Protein AF-A0A9P5VNZ8-F1 (afdb_monomer_lite)

Foldseek 3Di:
DAAEAALVRQLVQLDLQRFWEAAPQWIFGCNVVQPVPPVHNVVSSVQGSHYCNVVCVVPHDCVVCVVVVVRTRHGYDHDPDPWDFDDDPDPPDPDLQADDVPPVVPDDPSNVVDDDPPDDSLLSLLLVVLLVCCRTPNLVCVVVCVVVLHDDPVVLVLCLQQCVQQLLQAQFAGPVVQHPQCSHQQDNDAPPHSARNVRGGNSSNVSNLVSNCVSVDPSNSCVRHVCRNPVRNCCSVPNDPVSSNVD

pLDDT: mean 85.37, std 13.52, range [32.69, 96.62]

Radius of gyration: 23.95 Å; chains: 1; bounding box: 54×31×71 Å

Structure (mmCIF, N/CA/C/O backbone):
data_AF-A0A9P5VNZ8-F1
#
_entry.id   AF-A0A9P5VNZ8-F1
#
loop_
_atom_site.group_PDB
_atom_site.id
_atom_site.type_symbol
_atom_site.label_atom_id
_atom_site.label_alt_id
_atom_site.label_comp_id
_atom_site.label_asym_id
_atom_site.label_entity_id
_atom_site.label_seq_id
_atom_site.pdbx_PDB_ins_code
_atom_site.Cartn_x
_atom_site.Cartn_y
_atom_site.Cartn_z
_atom_site.occupancy
_atom_site.B_iso_or_equiv
_atom_site.auth_seq_id
_atom_site.auth_comp_id
_atom_site.auth_asym_id
_atom_site.auth_atom_id
_atom_site.pdbx_PDB_model_num
ATOM 1 N N . MET A 1 1 ? 0.093 -1.512 28.160 1.00 42.56 1 MET A N 1
ATOM 2 C CA . MET A 1 1 ? 0.248 -2.806 27.466 1.00 42.56 1 MET A CA 1
ATOM 3 C C . MET A 1 1 ? -1.071 -3.068 26.773 1.00 42.56 1 MET A C 1
ATOM 5 O O . MET A 1 1 ? -2.072 -3.068 27.465 1.00 42.56 1 MET A O 1
ATOM 9 N N . SER A 1 2 ? -1.098 -3.155 25.446 1.00 56.66 2 SER A N 1
ATOM 10 C CA . SER A 1 2 ? -2.326 -3.345 24.663 1.00 56.66 2 SER A CA 1
ATOM 11 C C . SER A 1 2 ? -2.449 -4.816 24.261 1.00 56.66 2 SER A C 1
ATOM 13 O O . SER A 1 2 ? -1.729 -5.260 23.366 1.00 56.66 2 SER A O 1
ATOM 15 N N . GLY A 1 3 ? -3.295 -5.569 24.970 1.00 82.38 3 GLY A N 1
ATOM 16 C CA . GLY A 1 3 ? -3.619 -6.968 24.668 1.00 82.38 3 GLY A CA 1
ATOM 17 C C . GLY A 1 3 ? -4.842 -7.114 23.756 1.00 82.38 3 GLY A C 1
ATOM 18 O O . GLY A 1 3 ? -5.539 -6.141 23.477 1.00 82.38 3 GLY A O 1
ATOM 19 N N . TYR A 1 4 ? -5.109 -8.336 23.303 1.00 84.19 4 TYR A N 1
ATOM 20 C CA . TYR A 1 4 ? -6.330 -8.699 22.582 1.00 84.19 4 TYR A CA 1
ATOM 21 C C . TYR A 1 4 ? -7.061 -9.779 23.374 1.00 84.19 4 TYR A C 1
ATOM 23 O O . TYR A 1 4 ? -6.414 -10.702 23.873 1.00 84.19 4 TYR A O 1
ATOM 31 N N . PHE A 1 5 ? -8.377 -9.645 23.511 1.00 88.31 5 PHE A N 1
ATOM 32 C CA . PHE A 1 5 ? -9.196 -10.508 24.360 1.00 88.31 5 PHE A CA 1
ATOM 33 C C . PHE A 1 5 ? -10.431 -11.000 23.610 1.00 88.31 5 PHE A C 1
ATOM 35 O O . PHE A 1 5 ? -11.099 -10.235 22.921 1.00 88.31 5 PHE A O 1
ATOM 42 N N . SER A 1 6 ? -10.808 -12.263 23.765 1.00 86.56 6 SER A N 1
ATOM 43 C CA . SER A 1 6 ? -12.104 -12.729 23.275 1.00 86.56 6 SER A CA 1
ATOM 44 C C . SER A 1 6 ? -13.240 -12.219 24.169 1.00 86.56 6 SER A C 1
ATOM 46 O O . SER A 1 6 ? -13.056 -11.964 25.359 1.00 86.56 6 SER A O 1
ATOM 48 N N . VAL A 1 7 ? -14.461 -12.140 23.629 1.00 85.06 7 VAL A N 1
ATOM 49 C CA . VAL A 1 7 ? -15.657 -11.824 24.436 1.00 85.06 7 VAL A CA 1
ATOM 50 C C . VAL A 1 7 ? -15.838 -12.834 25.576 1.00 85.06 7 VAL A C 1
ATOM 52 O O . VAL A 1 7 ? -16.273 -12.463 26.660 1.00 85.06 7 VAL A O 1
ATOM 55 N N . SER A 1 8 ? -15.462 -14.100 25.361 1.00 85.19 8 SER A N 1
ATOM 56 C CA . SER A 1 8 ? -15.523 -15.126 26.404 1.00 85.19 8 SER A CA 1
ATOM 57 C C . SER A 1 8 ? -14.527 -14.870 27.533 1.00 85.19 8 SER A C 1
ATOM 59 O O . SER A 1 8 ? -14.901 -15.034 28.684 1.00 85.19 8 SER A O 1
ATOM 61 N N . GLN A 1 9 ? -13.305 -14.422 27.219 1.00 87.38 9 GLN A N 1
ATOM 62 C CA . GLN A 1 9 ? -12.326 -14.023 28.233 1.00 87.38 9 GLN A CA 1
ATOM 63 C C . GLN A 1 9 ? -12.847 -12.836 29.032 1.00 87.38 9 GLN A C 1
ATOM 65 O O . GLN A 1 9 ? -12.831 -12.871 30.252 1.00 87.38 9 GLN A O 1
ATOM 70 N N . VAL A 1 10 ? -13.395 -11.817 28.362 1.00 90.00 10 VAL A N 1
ATOM 71 C CA . VAL A 1 10 ? -13.997 -10.678 29.067 1.00 90.00 10 VAL A CA 1
ATOM 72 C C . VAL A 1 10 ? -15.135 -11.132 29.992 1.00 90.00 10 VAL A C 1
ATOM 74 O O . VAL A 1 10 ? -15.223 -10.645 31.114 1.00 90.00 10 VAL A O 1
ATOM 77 N N . ALA A 1 11 ? -15.964 -12.094 29.577 1.00 89.31 11 ALA A N 1
ATOM 78 C CA . ALA A 1 11 ? -17.071 -12.613 30.386 1.00 89.31 11 ALA A CA 1
ATOM 79 C C . ALA A 1 11 ? -16.637 -13.300 31.696 1.00 89.31 11 ALA A C 1
ATOM 81 O O . ALA A 1 11 ? -17.425 -13.354 32.646 1.00 89.31 11 ALA A O 1
ATOM 82 N N . GLU A 1 12 ? -15.394 -13.785 31.778 1.00 92.69 12 GLU A N 1
ATOM 83 C CA . GLU A 1 12 ? -14.820 -14.338 33.013 1.00 92.69 12 GLU A CA 1
ATOM 84 C C . GLU A 1 12 ? -14.619 -13.248 34.086 1.00 92.69 12 GLU A C 1
ATOM 86 O O . GLU A 1 12 ? -14.729 -13.531 35.279 1.00 92.69 12 GLU A O 1
ATOM 91 N N . HIS A 1 13 ? -14.455 -11.988 33.673 1.00 94.81 13 HIS A N 1
ATOM 92 C CA . HIS A 1 13 ? -14.224 -10.821 34.530 1.00 94.81 13 HIS A CA 1
ATOM 93 C C . HIS A 1 13 ? -15.533 -10.061 34.822 1.00 94.81 13 HIS A C 1
ATOM 95 O O . HIS A 1 13 ? -15.732 -8.907 34.424 1.00 94.81 13 HIS A O 1
ATOM 101 N N . SER A 1 14 ? -16.469 -10.737 35.496 1.00 92.81 14 SER A N 1
ATOM 102 C CA . SER A 1 14 ? -17.840 -10.255 35.751 1.00 92.81 14 SER A CA 1
ATOM 103 C C . SER A 1 14 ? -18.169 -9.984 37.231 1.00 92.81 14 SER A C 1
ATOM 105 O O . SER A 1 14 ? -19.339 -9.932 37.618 1.00 92.81 14 SER A O 1
ATOM 107 N N . SER A 1 15 ? -17.158 -9.796 38.088 1.00 92.06 15 SER A N 1
ATOM 108 C CA . SER A 1 15 ? -17.328 -9.649 39.544 1.00 92.06 15 SER A CA 1
ATOM 109 C C . SER A 1 15 ? -16.893 -8.276 40.072 1.00 92.06 15 SER A C 1
ATOM 111 O O . SER A 1 15 ? -16.225 -7.516 39.390 1.00 92.06 15 SER A O 1
ATOM 113 N N . GLU A 1 16 ? -17.247 -7.929 41.314 1.00 89.69 16 GLU A N 1
ATOM 114 C CA . GLU A 1 16 ? -16.924 -6.607 41.884 1.00 89.69 16 GLU A CA 1
ATOM 115 C C . GLU A 1 16 ? -15.422 -6.332 42.037 1.00 89.69 16 GLU A C 1
ATOM 117 O O . GLU A 1 16 ? -15.000 -5.187 41.925 1.00 89.69 16 GLU A O 1
ATOM 122 N N . ASN A 1 17 ? -14.616 -7.366 42.261 1.00 90.38 17 ASN A N 1
ATOM 123 C CA . ASN A 1 17 ? -13.167 -7.216 42.412 1.00 90.38 17 ASN A CA 1
ATOM 124 C C . ASN A 1 17 ? -12.405 -7.518 41.114 1.00 90.38 17 ASN A C 1
ATOM 126 O O . ASN A 1 17 ? -11.179 -7.462 41.113 1.00 90.38 17 ASN A O 1
ATOM 130 N N . ASP A 1 18 ? -13.130 -7.877 40.055 1.00 93.69 18 ASP A N 1
ATOM 131 C CA . ASP A 1 18 ? -12.592 -8.284 38.765 1.00 93.69 18 ASP A CA 1
ATOM 132 C C . ASP A 1 18 ? -13.660 -8.030 37.692 1.00 93.69 18 ASP A C 1
ATOM 134 O O . ASP A 1 18 ? -14.479 -8.901 37.384 1.00 93.69 18 ASP A O 1
ATOM 138 N N . CYS A 1 19 ? -13.732 -6.772 37.252 1.00 94.75 19 CYS A N 1
ATOM 139 C CA . CYS A 1 19 ? -14.819 -6.224 36.448 1.00 94.75 19 CYS A CA 1
ATOM 140 C C . CYS A 1 19 ? -14.275 -5.606 35.168 1.00 94.75 19 CYS A C 1
ATOM 142 O O . CYS A 1 19 ? -13.705 -4.508 35.188 1.00 94.75 19 CYS A O 1
ATOM 144 N N . TRP A 1 20 ? -14.484 -6.289 34.048 1.00 96.62 20 TRP A N 1
ATOM 145 C CA . TRP A 1 20 ? -14.138 -5.767 32.733 1.00 96.62 20 TRP A CA 1
ATOM 146 C C . TRP A 1 20 ? -15.387 -5.420 31.939 1.00 96.62 20 TRP A C 1
ATOM 148 O O . TRP A 1 20 ? -16.445 -6.030 32.098 1.00 96.62 20 TRP A O 1
ATOM 158 N N . VAL A 1 21 ? -15.262 -4.432 31.059 1.00 95.12 21 VAL A N 1
ATOM 159 C CA . VAL A 1 21 ? -16.328 -4.029 30.138 1.00 95.12 21 VAL A CA 1
ATOM 160 C C . VAL A 1 21 ? -15.761 -3.756 28.754 1.00 95.12 21 VAL A C 1
ATOM 162 O O . VAL A 1 21 ? -14.615 -3.318 28.614 1.00 95.12 21 VAL A O 1
ATOM 165 N N . ILE A 1 22 ? -16.580 -3.992 27.731 1.00 94.50 22 ILE A N 1
ATOM 166 C CA . ILE A 1 22 ? -16.253 -3.633 26.349 1.00 94.50 22 ILE A CA 1
ATOM 167 C C . ILE A 1 22 ? -16.977 -2.336 26.001 1.00 94.50 22 ILE A C 1
ATOM 169 O O . ILE A 1 22 ? -18.184 -2.221 26.216 1.00 94.50 22 ILE A O 1
ATOM 173 N N . ILE A 1 23 ? -16.233 -1.365 25.470 1.00 90.06 23 ILE A N 1
ATOM 174 C CA . ILE A 1 23 ? -16.763 -0.097 24.960 1.00 90.06 23 ILE A CA 1
ATOM 175 C C . ILE A 1 23 ? -16.095 0.177 23.610 1.00 90.06 23 ILE A C 1
ATOM 177 O O . ILE A 1 23 ? -14.871 0.279 23.535 1.00 90.06 23 ILE A O 1
ATOM 181 N N . HIS A 1 24 ? -16.885 0.253 22.537 1.00 85.44 24 HIS A N 1
ATOM 182 C CA . HIS A 1 24 ? -16.415 0.422 21.152 1.00 85.44 24 HIS A CA 1
ATOM 183 C C . HIS A 1 24 ? -15.311 -0.573 20.753 1.00 85.44 24 HIS A C 1
ATOM 185 O O . HIS A 1 24 ? -14.308 -0.205 20.145 1.00 85.44 24 HIS A O 1
ATOM 191 N N . GLY A 1 25 ? -15.455 -1.840 21.154 1.00 82.50 25 GLY A N 1
ATOM 192 C CA . GLY A 1 25 ? -14.472 -2.886 20.856 1.00 82.50 25 GLY A CA 1
ATOM 193 C C . GLY A 1 25 ? -13.166 -2.794 21.653 1.00 82.50 25 GLY A C 1
ATOM 194 O O . GLY A 1 25 ? -12.306 -3.653 21.483 1.00 82.50 25 GLY A O 1
ATOM 195 N N . LYS A 1 26 ? -13.010 -1.818 22.554 1.00 89.56 26 LYS A N 1
ATOM 196 C CA . LYS A 1 26 ? -11.901 -1.747 23.515 1.00 89.56 26 LYS A CA 1
ATOM 197 C C . LYS A 1 26 ? -12.306 -2.365 24.847 1.00 89.56 26 LYS A C 1
ATOM 199 O O . LYS A 1 26 ? -13.452 -2.235 25.272 1.00 89.56 26 LYS A O 1
ATOM 204 N N . VAL A 1 27 ? -11.364 -3.036 25.498 1.00 93.75 27 VAL A N 1
ATOM 205 C CA . VAL A 1 27 ? -11.544 -3.700 26.792 1.00 93.75 27 VAL A CA 1
ATOM 206 C C . VAL A 1 27 ? -10.956 -2.822 27.886 1.00 93.75 27 VAL A C 1
ATOM 208 O O . VAL A 1 27 ? -9.778 -2.451 27.838 1.00 93.75 27 VAL A O 1
ATOM 211 N N . TYR A 1 28 ? -11.782 -2.518 28.882 1.00 93.81 28 TYR A N 1
ATOM 212 C CA . TYR A 1 28 ? -11.419 -1.703 30.031 1.00 93.81 28 TYR A CA 1
ATOM 213 C C . TYR A 1 28 ? -11.517 -2.525 31.310 1.00 93.81 28 TYR A C 1
ATOM 215 O O . TYR A 1 28 ? -12.567 -3.107 31.584 1.00 93.81 28 TYR A O 1
ATOM 223 N N . ASP A 1 29 ? -10.450 -2.515 32.108 1.00 95.56 29 ASP A N 1
ATOM 224 C CA . ASP A 1 29 ? -10.503 -2.987 33.489 1.00 95.56 29 ASP A CA 1
ATOM 225 C C . ASP A 1 29 ? -10.987 -1.837 34.373 1.00 95.56 29 ASP A C 1
ATOM 227 O O . ASP A 1 29 ? -10.280 -0.853 34.602 1.00 95.56 29 ASP A O 1
ATOM 231 N N . VAL A 1 30 ? -12.228 -1.944 34.843 1.00 94.56 30 VAL A N 1
ATOM 232 C CA . VAL A 1 30 ? -12.882 -0.910 35.651 1.00 94.56 30 VAL A CA 1
ATOM 233 C C . VAL A 1 30 ? -12.959 -1.288 37.126 1.00 94.56 30 VAL A C 1
ATOM 235 O O . VAL A 1 30 ? -13.609 -0.578 37.894 1.00 94.56 30 VAL A O 1
ATOM 238 N N . SER A 1 31 ? -12.274 -2.352 37.556 1.00 93.81 31 SER A N 1
ATOM 239 C CA . SER A 1 31 ? -12.322 -2.872 38.932 1.00 93.81 31 SER A CA 1
ATOM 240 C C . SER A 1 31 ? -11.981 -1.798 39.970 1.00 93.81 31 SER A C 1
ATOM 242 O O . SER A 1 31 ? -12.689 -1.620 40.961 1.00 93.81 31 SER A O 1
ATOM 244 N N . SER A 1 32 ? -10.939 -1.007 39.703 1.00 91.81 32 SER A N 1
ATOM 245 C CA . SER A 1 32 ? -10.512 0.101 40.568 1.00 91.81 32 SER A CA 1
ATOM 246 C C . SER A 1 32 ? -11.416 1.336 40.477 1.00 91.81 32 SER A C 1
ATOM 248 O O . SER A 1 32 ? -11.428 2.150 41.395 1.00 91.81 32 SER A O 1
ATOM 250 N N . PHE A 1 33 ? -12.201 1.463 39.405 1.00 92.31 33 PHE A N 1
ATOM 251 C CA . PHE A 1 33 ? -13.038 2.628 39.122 1.00 92.31 33 PHE A CA 1
ATOM 252 C C . PHE A 1 33 ? -14.485 2.482 39.615 1.00 92.31 33 PHE A C 1
ATOM 254 O O . PHE A 1 33 ? -15.208 3.472 39.716 1.00 92.31 33 PHE A O 1
ATOM 261 N N . LEU A 1 34 ? -14.934 1.273 39.964 1.00 90.44 34 LEU A N 1
ATOM 262 C CA . LEU A 1 34 ? -16.328 1.013 40.347 1.00 90.44 34 LEU A CA 1
ATOM 263 C C . LEU A 1 34 ? -16.857 1.959 41.436 1.00 90.44 34 LEU A C 1
ATOM 265 O O . LEU A 1 34 ? -17.983 2.449 41.325 1.00 90.44 34 LEU A O 1
ATOM 269 N N . ASN A 1 35 ? -16.058 2.232 42.471 1.00 90.81 35 ASN A N 1
ATOM 270 C CA . ASN A 1 35 ? -16.456 3.108 43.579 1.00 90.81 35 ASN A CA 1
ATOM 271 C C . ASN A 1 35 ? -16.439 4.600 43.210 1.00 90.81 35 ASN A C 1
ATOM 273 O O . ASN A 1 35 ? -17.145 5.382 43.844 1.00 90.81 35 ASN A O 1
ATOM 277 N N . ASP A 1 36 ? -15.700 4.966 42.164 1.00 89.44 36 ASP A N 1
ATOM 278 C CA . ASP A 1 36 ? -15.548 6.341 41.689 1.00 89.44 36 ASP A CA 1
ATOM 279 C C . ASP A 1 36 ? -16.525 6.680 40.553 1.00 89.44 36 ASP A C 1
ATOM 281 O O . ASP A 1 36 ? -16.643 7.841 40.154 1.00 89.44 36 ASP A O 1
ATOM 285 N N . HIS A 1 37 ? -17.256 5.686 40.033 1.00 91.62 37 HIS A N 1
ATOM 286 C CA . HIS A 1 37 ? -18.236 5.894 38.977 1.00 91.62 37 HIS A CA 1
ATOM 287 C C . HIS A 1 37 ? -19.405 6.775 39.471 1.00 91.62 37 HIS A C 1
ATOM 289 O O . HIS A 1 37 ? -20.158 6.342 40.351 1.00 91.62 37 HIS A O 1
ATOM 295 N N . PRO A 1 38 ? -19.647 7.966 38.879 1.00 89.56 38 PRO A N 1
ATOM 296 C CA . PRO A 1 38 ? -20.670 8.906 39.360 1.00 89.56 38 PRO A CA 1
ATOM 297 C C . PRO A 1 38 ? -22.105 8.361 39.334 1.00 89.56 38 PRO A C 1
ATOM 299 O O . PRO A 1 38 ? -22.927 8.743 40.162 1.00 89.56 38 PRO A O 1
ATOM 302 N N . GLY A 1 39 ? -22.411 7.440 38.412 1.00 85.38 39 GLY A N 1
ATOM 303 C CA . GLY A 1 39 ? -23.701 6.737 38.359 1.00 85.38 39 GLY A CA 1
ATOM 304 C C . GLY A 1 39 ? -23.833 5.594 39.379 1.00 85.38 39 GLY A C 1
ATOM 305 O O . GLY A 1 39 ? -24.872 4.940 39.453 1.00 85.38 39 GLY A O 1
ATOM 306 N N . GLY A 1 40 ? -22.784 5.331 40.160 1.00 88.94 40 GLY A N 1
ATOM 307 C CA . GLY A 1 40 ? -22.695 4.258 41.142 1.00 88.94 40 GLY A CA 1
ATOM 308 C C . GLY A 1 40 ? -22.268 2.912 40.549 1.00 88.94 40 GLY A C 1
ATOM 309 O O . GLY A 1 40 ? -22.590 2.566 39.407 1.00 88.94 40 GLY A O 1
ATOM 310 N N . LYS A 1 41 ? -21.579 2.104 41.369 1.00 90.94 41 LYS A N 1
ATOM 311 C CA . LYS A 1 41 ? -21.022 0.798 40.967 1.00 90.94 41 LYS A CA 1
ATOM 312 C C . LYS A 1 41 ? -22.051 -0.203 40.446 1.00 90.94 41 LYS A C 1
ATOM 314 O O . LYS A 1 41 ? -21.767 -0.970 39.535 1.00 90.94 41 LYS A O 1
ATOM 319 N N . LYS A 1 42 ? -23.276 -0.184 40.988 1.00 89.00 42 LYS A N 1
ATOM 320 C CA . LYS A 1 42 ? -24.335 -1.144 40.623 1.00 89.00 42 LYS A CA 1
ATOM 321 C C . LYS A 1 42 ? -24.752 -1.049 39.154 1.00 89.00 42 LYS A C 1
ATOM 323 O O . LYS A 1 42 ? -25.244 -2.034 38.618 1.00 89.00 42 LYS A O 1
ATOM 328 N N . ILE A 1 43 ? -24.607 0.118 38.522 1.00 88.81 43 ILE A N 1
ATOM 329 C CA . ILE A 1 43 ? -24.949 0.293 37.103 1.00 88.81 43 ILE A CA 1
ATOM 330 C C . ILE A 1 43 ? -23.881 -0.350 36.218 1.00 88.81 43 ILE A C 1
ATOM 332 O O . ILE A 1 43 ? -24.222 -1.028 35.252 1.00 88.81 43 ILE A O 1
ATOM 336 N N . VAL A 1 44 ? -22.610 -0.198 36.591 1.00 89.81 44 VAL A N 1
ATOM 337 C CA . VAL A 1 44 ? -21.482 -0.807 35.876 1.00 89.81 44 VAL A CA 1
ATOM 338 C C . VAL A 1 44 ? -21.524 -2.328 36.021 1.00 89.81 44 VAL A C 1
ATOM 340 O O . VAL A 1 44 ? -21.490 -3.035 35.022 1.00 89.81 44 VAL A O 1
ATOM 343 N N . LEU A 1 45 ? -21.740 -2.831 37.243 1.00 91.75 45 LEU A N 1
ATOM 344 C CA . LEU A 1 45 ? -21.794 -4.270 37.532 1.00 91.75 45 LEU A CA 1
ATOM 345 C C . LEU A 1 45 ? -22.878 -5.031 36.757 1.00 91.75 45 LEU A C 1
ATOM 347 O O . LEU A 1 45 ? -22.730 -6.223 36.521 1.00 91.75 45 LEU A O 1
ATOM 351 N N . LYS A 1 46 ? -23.957 -4.366 36.321 1.00 92.31 46 LYS A N 1
ATOM 352 C CA 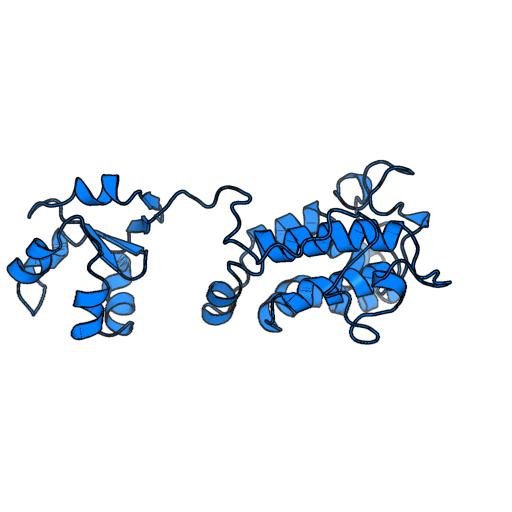. LYS A 1 46 ? -24.985 -4.997 35.471 1.00 92.31 46 LYS A CA 1
ATOM 353 C C . LYS A 1 46 ? -24.476 -5.398 34.088 1.00 92.31 46 LYS A C 1
ATOM 355 O O . LYS A 1 46 ? -25.105 -6.234 33.454 1.00 92.31 46 LYS A O 1
ATOM 360 N N . ASN A 1 47 ? -23.397 -4.772 33.628 1.00 91.25 47 ASN A N 1
ATOM 361 C CA . ASN A 1 47 ? -22.785 -5.034 32.331 1.00 91.25 47 ASN A CA 1
ATOM 362 C C . ASN A 1 47 ? -21.355 -5.584 32.492 1.00 91.25 47 ASN A C 1
ATOM 364 O O . ASN A 1 47 ? -20.597 -5.593 31.523 1.00 91.25 47 ASN A O 1
ATOM 368 N N . ALA A 1 48 ? -20.978 -6.028 33.697 1.00 93.62 48 ALA A N 1
ATOM 369 C CA . ALA A 1 48 ? -19.675 -6.633 33.943 1.00 93.62 48 ALA A CA 1
ATOM 370 C C . ALA A 1 48 ? -19.507 -7.898 33.092 1.00 93.62 48 ALA A C 1
ATOM 372 O O . ALA A 1 48 ? -20.422 -8.717 32.993 1.00 93.62 48 ALA A O 1
ATOM 373 N N . GLY A 1 49 ? -18.348 -8.035 32.458 1.00 91.38 49 GLY A N 1
ATOM 374 C CA . GLY A 1 49 ? -18.039 -9.116 31.532 1.00 91.38 49 GLY A CA 1
ATOM 375 C C . GLY A 1 49 ? -18.773 -9.041 30.188 1.00 91.38 49 GLY A C 1
ATOM 376 O O . GLY A 1 49 ? -18.838 -10.035 29.468 1.00 91.38 49 GLY A O 1
ATOM 377 N N . THR A 1 50 ? -19.365 -7.895 29.832 1.00 91.94 50 THR A N 1
ATOM 378 C CA . THR A 1 50 ? -20.162 -7.752 28.601 1.00 91.94 50 THR A CA 1
ATOM 379 C C . THR A 1 50 ? -19.829 -6.484 27.814 1.00 91.94 50 THR A C 1
ATOM 381 O O . THR A 1 50 ? -19.064 -5.626 28.262 1.00 91.94 50 THR A O 1
ATOM 384 N N . ASP A 1 51 ? -20.415 -6.369 26.619 1.00 90.81 51 ASP A N 1
ATOM 385 C CA . ASP A 1 51 ? -20.390 -5.143 25.825 1.00 90.81 51 ASP A CA 1
ATOM 386 C C . ASP A 1 51 ? -21.408 -4.126 26.343 1.00 90.81 51 ASP A C 1
ATOM 388 O O . ASP A 1 51 ? -22.624 -4.324 26.271 1.00 90.81 51 ASP A O 1
ATOM 392 N N . ALA A 1 52 ? -20.868 -3.032 26.875 1.00 93.06 52 ALA A N 1
ATOM 393 C CA . ALA A 1 52 ? -21.598 -1.934 27.478 1.00 93.06 52 ALA A CA 1
ATOM 394 C C . ALA A 1 52 ? -21.646 -0.694 26.570 1.00 93.06 52 ALA A C 1
ATOM 396 O O . ALA A 1 52 ? -22.057 0.368 27.034 1.00 93.06 52 ALA A O 1
ATOM 397 N N . THR A 1 53 ? -21.246 -0.798 25.295 1.00 88.94 53 THR A N 1
ATOM 398 C CA . THR A 1 53 ? -21.147 0.340 24.362 1.00 88.94 53 THR A CA 1
ATOM 399 C C . THR A 1 53 ? -22.454 1.126 24.282 1.00 88.94 53 THR A C 1
ATOM 401 O O . THR A 1 53 ? -22.469 2.337 24.473 1.00 88.94 53 THR A O 1
ATOM 404 N N . LYS A 1 54 ? -23.592 0.441 24.108 1.00 86.75 54 LYS A N 1
ATOM 405 C CA . LYS A 1 54 ? -24.906 1.103 24.007 1.00 86.75 54 LYS A CA 1
ATOM 406 C C . LYS A 1 54 ? -25.275 1.867 25.281 1.00 86.75 54 LYS A C 1
ATOM 408 O O . LYS A 1 54 ? -25.870 2.938 25.222 1.00 86.75 54 LYS A O 1
ATOM 413 N N . GLN A 1 55 ? -24.963 1.292 26.437 1.00 90.50 55 GLN A N 1
ATOM 414 C CA . GLN A 1 55 ? -25.223 1.867 27.751 1.00 90.50 55 GLN A CA 1
ATOM 415 C C . GLN A 1 55 ? -24.276 3.038 28.020 1.00 90.50 55 GLN A C 1
ATOM 417 O O . GLN A 1 55 ? -24.679 4.011 28.649 1.00 90.50 55 GLN A O 1
ATOM 422 N N . PHE A 1 56 ? -23.036 2.954 27.538 1.00 89.88 56 PHE A N 1
ATOM 423 C CA . PHE A 1 56 ? -22.066 4.032 27.610 1.00 89.88 56 PHE A CA 1
ATOM 424 C C . PHE A 1 56 ? -22.527 5.229 26.770 1.00 89.88 56 PHE A C 1
ATOM 426 O O . PHE A 1 56 ? -22.712 6.305 27.336 1.00 89.88 56 PHE A O 1
ATOM 433 N N . ASP A 1 57 ? -22.830 5.018 25.487 1.00 83.81 57 ASP A N 1
ATOM 434 C CA . ASP A 1 57 ? -23.226 6.061 24.525 1.00 83.81 57 ASP A CA 1
ATOM 435 C C . ASP A 1 57 ? -24.514 6.792 24.908 1.00 83.81 57 ASP A C 1
ATOM 437 O O . ASP A 1 57 ? -24.701 7.966 24.591 1.00 83.81 57 ASP A O 1
ATOM 441 N N . ALA A 1 58 ? -25.415 6.115 25.621 1.00 88.75 58 ALA A N 1
ATOM 442 C CA . ALA A 1 58 ? -26.653 6.721 26.094 1.00 88.75 58 ALA A CA 1
ATOM 443 C C . ALA A 1 58 ? -26.429 7.828 27.145 1.00 88.75 58 ALA A C 1
ATOM 445 O O . ALA A 1 58 ? -27.305 8.673 27.329 1.00 88.75 58 ALA A O 1
ATOM 446 N N . PHE A 1 59 ? -25.291 7.823 27.850 1.00 89.19 59 PHE A N 1
ATOM 447 C CA . PHE A 1 59 ? -25.042 8.713 28.994 1.00 89.19 59 PHE A CA 1
ATOM 448 C C . PHE A 1 59 ? -23.668 9.399 28.981 1.00 89.19 59 PHE A C 1
ATOM 450 O O . PHE A 1 59 ? -23.427 10.289 29.799 1.00 89.19 59 PHE A O 1
ATOM 457 N N . HIS A 1 60 ? -22.774 9.020 28.067 1.00 89.38 60 HIS A N 1
ATOM 458 C CA . HIS A 1 60 ? -21.393 9.490 28.002 1.00 89.38 60 HIS A CA 1
ATOM 459 C C . HIS A 1 60 ? -20.989 9.807 26.559 1.00 89.38 60 HIS A C 1
ATOM 461 O O . HIS A 1 60 ? -21.640 9.404 25.602 1.00 89.38 60 HIS A O 1
ATOM 467 N N . ASN A 1 61 ? -19.894 10.550 26.410 1.00 84.25 61 ASN A N 1
ATOM 468 C CA . ASN A 1 61 ? -19.269 10.838 25.123 1.00 84.25 61 ASN A CA 1
ATOM 469 C C . ASN A 1 61 ? -17.831 10.296 25.097 1.00 84.25 61 ASN A C 1
ATOM 471 O O . ASN A 1 61 ? -17.266 9.953 26.139 1.00 84.25 61 ASN A O 1
ATOM 475 N N . ALA A 1 62 ? -17.221 10.280 23.912 1.00 76.94 62 ALA A N 1
ATOM 476 C CA . ALA A 1 62 ? -15.862 9.777 23.710 1.00 76.94 62 ALA A CA 1
ATOM 477 C C . ALA A 1 62 ? -14.794 10.481 24.576 1.00 76.94 62 ALA A C 1
ATOM 479 O O . ALA A 1 62 ? -13.831 9.842 24.993 1.00 76.94 62 ALA A O 1
ATOM 480 N N . GLY A 1 63 ? -14.987 11.756 24.941 1.00 77.81 63 GLY A N 1
ATOM 481 C CA . GLY A 1 63 ? -14.050 12.502 25.793 1.00 77.81 63 GLY A CA 1
ATOM 482 C C . GLY A 1 63 ? -13.904 11.927 27.209 1.00 77.81 63 GLY A C 1
ATOM 483 O O . GLY A 1 63 ? -12.879 12.117 27.864 1.00 77.81 63 GLY A O 1
ATOM 484 N N . VAL A 1 64 ? -14.890 11.159 27.689 1.00 83.69 64 VAL A N 1
ATOM 485 C CA . VAL A 1 64 ? -14.760 10.410 28.950 1.00 83.69 64 VAL A CA 1
ATOM 486 C C . VAL A 1 64 ? -13.710 9.301 28.809 1.00 83.69 64 VAL A C 1
ATOM 488 O O . VAL A 1 64 ? -12.911 9.100 29.723 1.00 83.69 64 VAL A O 1
ATOM 491 N N . LEU A 1 65 ? -13.648 8.627 27.658 1.00 81.38 65 LEU A N 1
ATOM 492 C CA . LEU A 1 65 ? -12.664 7.571 27.400 1.00 81.38 65 LEU A CA 1
ATOM 493 C C . LEU A 1 65 ? -11.244 8.124 27.247 1.00 81.38 65 LEU A C 1
ATOM 495 O O . LEU A 1 65 ? -10.298 7.440 27.623 1.00 81.38 65 LEU A O 1
ATOM 499 N N . GLU A 1 66 ? -11.079 9.361 26.771 1.00 80.06 66 GLU A N 1
ATOM 500 C CA . GLU A 1 66 ? -9.772 10.036 26.755 1.00 80.06 66 GLU A CA 1
ATOM 501 C C . GLU A 1 66 ? -9.243 10.253 28.177 1.00 80.06 66 GLU A C 1
ATOM 503 O O . GLU A 1 66 ? -8.088 9.950 28.479 1.00 80.06 66 GLU A O 1
ATOM 508 N N . LYS A 1 67 ? -10.112 10.714 29.086 1.00 83.94 67 LYS A N 1
ATOM 509 C CA . LYS A 1 67 ? -9.754 10.962 30.488 1.00 83.94 67 LYS A CA 1
ATOM 5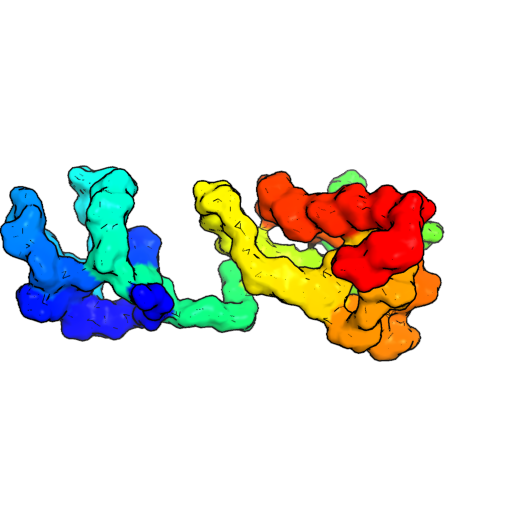10 C C . LYS A 1 67 ? -9.399 9.678 31.243 1.00 83.94 67 LYS A C 1
ATOM 512 O O . LYS A 1 67 ? -8.500 9.695 32.081 1.00 83.94 67 LYS A O 1
ATOM 517 N N . TYR A 1 68 ? -10.100 8.582 30.962 1.00 85.44 68 TYR A N 1
ATOM 518 C CA . TYR A 1 68 ? -9.913 7.290 31.632 1.00 85.44 68 TYR A CA 1
ATOM 519 C C . TYR A 1 68 ? -9.178 6.260 30.763 1.00 85.44 68 TYR A C 1
ATOM 521 O O . TYR A 1 68 ? -9.237 5.062 31.032 1.00 85.44 68 TYR A O 1
ATOM 529 N N . GLY A 1 69 ? -8.426 6.714 29.755 1.00 81.00 69 GLY A N 1
ATOM 530 C CA . GLY A 1 69 ? -7.713 5.840 28.820 1.00 81.00 69 GLY A CA 1
ATOM 531 C C . GLY A 1 69 ? -6.708 4.897 29.488 1.00 81.00 69 GLY A C 1
ATOM 532 O O . GLY A 1 69 ? -6.435 3.824 28.960 1.00 81.00 69 GLY A O 1
ATOM 533 N N . ALA A 1 70 ? -6.215 5.241 30.683 1.00 86.88 70 ALA A N 1
ATOM 534 C CA . ALA A 1 70 ? -5.337 4.383 31.481 1.00 86.88 70 ALA A CA 1
ATOM 535 C C . ALA A 1 70 ? -5.992 3.061 31.932 1.00 86.88 70 ALA A C 1
ATOM 537 O O . ALA A 1 70 ? -5.275 2.114 32.237 1.00 86.88 70 ALA A O 1
ATOM 538 N N . LEU A 1 71 ? -7.329 2.992 31.963 1.00 90.31 71 LEU A N 1
ATOM 539 C CA . LEU A 1 71 ? -8.083 1.772 32.280 1.00 90.31 71 LEU A CA 1
ATOM 540 C C . LEU A 1 71 ? -8.204 0.824 31.074 1.00 90.31 71 LEU A C 1
ATOM 542 O O . LEU A 1 71 ? -8.643 -0.314 31.225 1.00 90.31 71 LEU A O 1
ATOM 546 N N . CYS A 1 72 ? -7.840 1.280 29.870 1.00 90.94 72 CYS A N 1
ATOM 547 C CA . CYS A 1 72 ? -7.875 0.467 28.660 1.00 90.94 72 CYS A CA 1
ATOM 548 C C . CYS A 1 72 ? -6.732 -0.552 28.682 1.00 90.94 72 CYS A C 1
ATOM 550 O O . CYS A 1 72 ? -5.555 -0.187 28.616 1.00 90.94 72 CYS A O 1
ATOM 552 N N . ILE A 1 73 ? -7.080 -1.835 28.723 1.00 92.81 73 ILE A N 1
ATOM 553 C CA . ILE A 1 73 ? -6.114 -2.941 28.767 1.00 92.81 73 ILE A CA 1
ATOM 554 C C . ILE A 1 73 ? -5.924 -3.611 27.402 1.00 92.81 73 ILE A C 1
ATOM 556 O O . ILE A 1 73 ? -4.955 -4.346 27.193 1.00 92.81 73 ILE A O 1
ATOM 560 N N . GLY A 1 74 ? -6.809 -3.341 26.440 1.00 90.56 74 GLY A N 1
ATOM 561 C CA . GLY A 1 74 ? -6.713 -3.923 25.108 1.00 90.56 74 GLY A CA 1
ATOM 562 C C . GLY A 1 74 ? -7.959 -3.745 24.256 1.00 90.56 74 GLY A C 1
ATOM 563 O O . GLY A 1 74 ? -8.765 -2.855 24.515 1.00 90.56 74 GLY A O 1
ATOM 564 N N . SER A 1 75 ? -8.116 -4.619 23.266 1.00 88.69 75 SER A N 1
ATOM 565 C CA . SER A 1 75 ? -9.272 -4.656 22.364 1.00 88.69 75 SER A CA 1
ATOM 566 C C . SER A 1 75 ? -9.863 -6.057 22.264 1.00 88.69 75 SER A C 1
ATOM 568 O O . SER A 1 75 ? -9.184 -7.051 22.519 1.00 88.69 75 SER A O 1
ATOM 570 N N . VAL A 1 76 ? -11.140 -6.141 21.904 1.00 86.31 76 VAL A N 1
ATOM 571 C CA . VAL A 1 76 ? -11.805 -7.415 21.648 1.00 86.31 76 VAL A CA 1
ATOM 572 C C . VAL A 1 76 ? -11.344 -7.964 20.309 1.00 86.31 76 VAL A C 1
ATOM 574 O O . VAL A 1 76 ? -11.359 -7.256 19.306 1.00 86.31 76 VAL A O 1
ATOM 577 N N . GLY A 1 77 ? -10.971 -9.236 20.289 1.00 81.81 77 GLY A N 1
ATOM 578 C CA . GLY A 1 77 ? -10.546 -9.945 19.093 1.00 81.81 77 GLY A CA 1
ATOM 579 C C . GLY A 1 77 ? -9.280 -10.751 19.328 1.00 81.81 77 GLY A C 1
ATOM 580 O O . GLY A 1 77 ? -8.863 -10.995 20.458 1.00 81.81 77 GLY A O 1
ATOM 581 N N . GLU A 1 78 ? -8.676 -11.175 18.231 1.00 61.19 78 GLU A N 1
ATOM 582 C CA . GLU A 1 78 ? -7.320 -11.710 18.208 1.00 61.19 78 GLU A CA 1
ATOM 583 C C . GLU A 1 78 ? -6.354 -10.562 17.872 1.00 61.19 78 GLU A C 1
ATOM 585 O O . GLU A 1 78 ? -6.785 -9.596 17.229 1.00 61.19 78 GLU A O 1
ATOM 590 N N . PRO A 1 79 ? -5.058 -10.634 18.253 1.00 57.06 79 PRO A N 1
ATOM 591 C CA . PRO A 1 79 ? -4.069 -9.762 17.623 1.00 57.06 79 PRO A CA 1
ATOM 592 C C . PRO A 1 79 ? -4.235 -9.885 16.114 1.00 57.06 79 PRO A C 1
ATOM 594 O O . PRO A 1 79 ? -4.502 -11.006 15.674 1.00 57.06 79 PRO A O 1
ATOM 597 N N . PRO A 1 80 ? -4.134 -8.788 15.337 1.00 47.19 80 PRO A N 1
ATOM 598 C CA . PRO A 1 80 ? -4.394 -8.830 13.911 1.00 47.19 80 PRO A CA 1
ATOM 599 C C . PRO A 1 80 ? -3.539 -9.946 13.326 1.00 47.19 80 PRO A C 1
ATOM 601 O O . PRO A 1 80 ? -2.314 -9.838 13.244 1.00 47.19 80 PRO A O 1
ATOM 604 N N . LYS A 1 81 ? -4.196 -11.063 13.002 1.00 46.12 81 LYS A N 1
ATOM 605 C CA . LYS A 1 81 ? -3.612 -12.088 12.160 1.00 46.12 81 LYS A CA 1
ATOM 606 C C . LYS A 1 81 ? -3.401 -11.388 10.835 1.00 46.12 81 LYS A C 1
ATOM 608 O O . LYS A 1 81 ? -4.306 -10.701 10.356 1.00 46.12 81 LYS A O 1
ATOM 613 N N . GLU A 1 82 ? -2.203 -11.521 10.279 1.00 45.34 82 GLU A N 1
ATOM 614 C CA . GLU A 1 82 ? -1.988 -11.188 8.877 1.00 45.34 82 GLU A CA 1
ATOM 615 C C . GLU A 1 82 ? -3.154 -11.756 8.067 1.00 45.34 82 GLU A C 1
ATOM 617 O O . GLU A 1 82 ? -3.384 -12.964 8.078 1.00 45.34 82 GLU A O 1
ATOM 622 N N . GLY A 1 83 ? -3.923 -10.863 7.444 1.00 54.38 83 GLY A N 1
ATOM 623 C CA . GLY A 1 83 ? -5.075 -11.215 6.630 1.00 54.38 83 GLY A CA 1
ATOM 624 C C . GLY A 1 83 ? -6.185 -11.949 7.385 1.00 54.38 83 GLY A C 1
ATOM 625 O O . GLY A 1 83 ? -6.251 -13.176 7.421 1.00 54.38 83 GLY A O 1
ATOM 626 N N . THR A 1 84 ? -7.187 -11.219 7.862 1.00 34.72 84 THR A N 1
ATOM 627 C CA . THR A 1 84 ? -8.557 -11.741 7.780 1.00 34.72 84 THR A CA 1
ATOM 628 C C . THR A 1 84 ? -9.448 -10.632 7.229 1.00 34.72 84 THR A C 1
ATOM 630 O O . THR A 1 84 ? -9.601 -9.605 7.889 1.00 34.72 84 THR A O 1
ATOM 633 N N . PRO A 1 85 ? -9.985 -10.785 6.006 1.00 39.94 85 PRO A N 1
ATOM 634 C CA . PRO A 1 85 ? -10.760 -9.736 5.370 1.00 39.94 85 PRO A CA 1
ATOM 635 C C . PRO A 1 85 ? -12.114 -9.578 6.063 1.00 39.94 85 PRO A C 1
ATOM 637 O O . PRO A 1 85 ? -12.830 -10.556 6.292 1.00 39.94 85 PRO A O 1
ATOM 640 N N . VAL A 1 86 ? -12.507 -8.329 6.316 1.00 34.94 86 VAL A N 1
ATOM 641 C CA . VAL A 1 86 ? -13.930 -7.967 6.318 1.00 34.94 86 VAL A CA 1
ATOM 642 C C . VAL A 1 86 ? -14.429 -8.247 4.906 1.00 34.94 86 VAL A C 1
ATOM 644 O O . VAL A 1 86 ? -13.741 -7.899 3.951 1.00 34.94 86 VAL A O 1
ATOM 647 N N . ALA A 1 87 ? -15.574 -8.919 4.773 1.00 34.78 87 ALA A N 1
ATOM 648 C CA . ALA A 1 87 ? -16.140 -9.316 3.490 1.00 34.78 87 ALA A CA 1
ATOM 649 C C . ALA A 1 87 ? -16.275 -8.111 2.542 1.00 34.78 87 ALA A C 1
ATOM 651 O O . ALA A 1 87 ? -17.276 -7.396 2.555 1.00 34.78 87 ALA A O 1
ATOM 652 N N . ALA A 1 88 ? -15.254 -7.903 1.710 1.00 37.41 88 ALA A N 1
ATOM 653 C CA . ALA A 1 88 ? -15.373 -7.162 0.477 1.00 37.41 88 ALA A CA 1
ATOM 654 C C . ALA A 1 88 ? -16.391 -7.920 -0.372 1.00 37.41 88 ALA A C 1
ATOM 656 O O . ALA A 1 88 ? -16.327 -9.150 -0.476 1.00 37.41 88 ALA A O 1
ATOM 657 N N . ALA A 1 89 ? -17.362 -7.200 -0.930 1.00 32.69 89 ALA A N 1
ATOM 658 C CA . ALA A 1 89 ? -18.243 -7.753 -1.941 1.00 32.69 89 ALA A CA 1
ATOM 659 C C . ALA A 1 89 ? -17.358 -8.401 -3.014 1.00 32.69 89 ALA A C 1
ATOM 661 O O . ALA A 1 89 ? -16.601 -7.716 -3.697 1.00 32.69 89 ALA A O 1
ATOM 662 N N . ALA A 1 90 ? -17.384 -9.731 -3.079 1.00 32.72 90 ALA A N 1
ATOM 663 C CA . ALA A 1 90 ? -16.624 -10.477 -4.058 1.00 32.72 90 ALA A CA 1
ATOM 664 C C . ALA A 1 90 ? -17.113 -10.045 -5.444 1.00 32.72 90 ALA A C 1
ATOM 666 O O . ALA A 1 90 ? -18.239 -10.363 -5.828 1.00 32.72 90 ALA A O 1
ATOM 667 N N . SER A 1 91 ? -16.282 -9.311 -6.188 1.00 37.25 91 SER A N 1
ATOM 668 C CA . SER A 1 91 ? -16.486 -9.179 -7.625 1.00 37.25 91 SER A CA 1
ATOM 669 C C . SER A 1 91 ? -16.277 -10.570 -8.214 1.00 37.25 91 SER A C 1
ATOM 671 O O . SER A 1 91 ? -15.180 -11.128 -8.142 1.00 37.25 91 SER A O 1
ATOM 673 N N . ALA A 1 92 ? -17.353 -11.152 -8.730 1.00 34.09 92 ALA A N 1
ATOM 674 C CA . ALA A 1 92 ? -17.381 -12.469 -9.341 1.00 34.09 92 ALA A CA 1
ATOM 675 C C . ALA A 1 92 ? -16.644 -12.462 -10.690 1.00 34.09 92 ALA A C 1
ATOM 677 O O . ALA A 1 92 ? -17.273 -12.520 -11.737 1.00 34.09 92 ALA A O 1
ATOM 678 N N . HIS A 1 93 ? -15.316 -12.401 -10.670 1.00 41.09 93 HIS A N 1
ATOM 679 C CA . HIS A 1 93 ? -14.492 -12.695 -11.837 1.00 41.09 93 HIS A CA 1
ATOM 680 C C . HIS A 1 93 ? -13.322 -13.578 -11.408 1.00 41.09 93 HIS A C 1
ATOM 682 O O . HIS A 1 93 ? -12.295 -13.110 -10.932 1.00 41.09 93 HIS A O 1
ATOM 688 N N . ASP A 1 94 ? -13.521 -14.884 -11.577 1.00 46.66 94 ASP A N 1
ATOM 689 C CA . ASP A 1 94 ? -12.533 -15.959 -11.384 1.00 46.66 94 ASP A CA 1
ATOM 690 C C . ASP A 1 94 ? -11.556 -16.050 -12.583 1.00 46.66 94 ASP A C 1
ATOM 692 O O . ASP A 1 94 ? -10.943 -17.082 -12.841 1.00 46.66 94 ASP A O 1
ATOM 696 N N . ASP A 1 95 ? -11.462 -14.970 -13.368 1.00 60.75 95 ASP A N 1
ATOM 697 C CA . ASP A 1 95 ? -10.577 -14.829 -14.520 1.00 60.75 95 ASP A CA 1
ATOM 698 C C . ASP A 1 95 ? -9.465 -13.832 -14.184 1.00 60.75 95 ASP A C 1
ATOM 700 O O . ASP A 1 95 ? -9.714 -12.648 -13.955 1.00 60.75 95 ASP A O 1
ATOM 704 N N . ASP A 1 96 ? -8.224 -14.317 -14.219 1.00 66.75 96 ASP A N 1
ATOM 705 C CA . ASP A 1 96 ? -6.991 -13.561 -13.980 1.00 66.75 96 ASP A CA 1
ATOM 706 C C . ASP A 1 96 ? -6.784 -12.378 -14.940 1.00 66.75 96 ASP A C 1
ATOM 708 O O . ASP A 1 96 ? -5.874 -11.565 -14.734 1.00 66.75 96 ASP A O 1
ATOM 712 N N . ARG A 1 97 ? -7.601 -12.271 -15.993 1.00 76.31 97 ARG A N 1
ATOM 713 C CA . ARG A 1 97 ? -7.467 -11.248 -17.030 1.00 76.31 97 ARG A CA 1
ATOM 714 C C . ARG A 1 97 ? -8.406 -10.059 -16.876 1.00 76.31 97 ARG A C 1
ATOM 716 O O . ARG A 1 97 ? -8.064 -8.993 -17.403 1.00 76.31 97 ARG A O 1
ATOM 723 N N . THR A 1 98 ? -9.521 -10.195 -16.156 1.00 85.06 98 THR A N 1
ATOM 724 C CA . THR A 1 98 ? -10.560 -9.151 -16.091 1.00 85.06 98 THR A CA 1
ATOM 725 C C . THR A 1 98 ? -10.620 -8.407 -14.760 1.00 85.06 98 THR A C 1
ATOM 727 O O . THR A 1 98 ? -10.245 -8.928 -13.713 1.00 85.06 98 THR A O 1
ATOM 730 N N . PHE A 1 99 ? -11.061 -7.147 -14.799 1.00 85.00 99 PHE A N 1
ATOM 731 C CA . PHE A 1 99 ? -11.137 -6.270 -13.629 1.00 85.00 99 PHE A CA 1
ATOM 732 C C . PHE A 1 99 ? -12.357 -5.337 -13.713 1.00 85.00 99 PHE A C 1
ATOM 734 O O . PHE A 1 99 ? -12.797 -4.978 -14.798 1.00 85.00 99 PHE A O 1
ATOM 741 N N . GLY A 1 100 ? -12.844 -4.848 -12.570 1.00 83.69 100 GLY A N 1
ATOM 742 C CA . GLY A 1 100 ? -13.899 -3.822 -12.544 1.00 83.69 100 GLY A CA 1
ATOM 743 C C . GLY A 1 100 ? -15.305 -4.421 -12.550 1.00 83.69 100 GLY A C 1
ATOM 744 O O . GLY A 1 100 ? -15.471 -5.599 -12.243 1.00 83.69 100 GLY A O 1
ATOM 745 N N . GLU A 1 101 ? -16.304 -3.597 -12.864 1.00 85.06 101 GLU A N 1
ATOM 746 C CA . GLU A 1 101 ? -17.728 -3.984 -12.856 1.00 85.06 101 GLU A CA 1
ATOM 747 C C . GLU A 1 101 ? -18.195 -4.539 -14.211 1.00 85.06 101 GLU A C 1
ATOM 749 O O . GLU A 1 101 ? -19.341 -4.963 -14.365 1.00 85.06 101 GLU A O 1
ATOM 754 N N . MET A 1 102 ? -17.315 -4.516 -15.217 1.00 84.00 102 MET A N 1
ATOM 755 C CA . MET A 1 102 ? -17.571 -4.973 -16.584 1.00 84.00 102 MET A CA 1
ATOM 756 C C . MET A 1 102 ? -18.739 -4.237 -17.250 1.00 84.00 102 MET A C 1
ATOM 758 O O . MET A 1 102 ? -19.381 -4.737 -18.178 1.00 84.00 102 MET A O 1
ATOM 762 N N . ILE A 1 103 ? -18.997 -3.008 -16.801 1.00 83.19 103 ILE A N 1
ATOM 763 C CA . ILE A 1 103 ? -20.018 -2.149 -17.388 1.00 83.19 103 ILE A CA 1
ATOM 764 C C . ILE A 1 103 ? -19.481 -1.655 -18.739 1.00 83.19 103 ILE A C 1
ATOM 766 O O . ILE A 1 103 ? -18.360 -1.134 -18.798 1.00 83.19 103 ILE A O 1
ATOM 770 N N . PRO A 1 104 ? -20.241 -1.775 -19.846 1.00 80.12 104 PRO A N 1
ATOM 771 C CA . PRO A 1 104 ? -19.809 -1.261 -21.142 1.00 80.12 104 PRO A CA 1
ATOM 772 C C . PRO A 1 104 ? -19.417 0.218 -21.054 1.00 80.12 104 PRO A C 1
ATOM 774 O O . PRO A 1 104 ? -20.227 1.053 -20.656 1.00 80.12 104 PRO A O 1
ATOM 777 N N . PHE A 1 105 ? -18.168 0.529 -21.416 1.00 82.50 105 PHE A N 1
ATOM 778 C CA . PHE A 1 105 ? -17.556 1.867 -21.321 1.00 82.50 105 PHE A CA 1
ATOM 779 C C . PHE A 1 105 ? -17.452 2.460 -19.900 1.00 82.50 105 PHE A C 1
ATOM 781 O O . PHE A 1 105 ? -17.041 3.611 -19.762 1.00 82.50 105 PHE A O 1
ATOM 788 N N . GLY A 1 106 ? -17.807 1.700 -18.860 1.00 85.38 106 GLY A N 1
ATOM 789 C CA . GLY A 1 106 ? -17.664 2.095 -17.455 1.00 85.38 106 GLY A CA 1
ATOM 790 C C . GLY A 1 106 ? -16.279 1.797 -16.879 1.00 85.38 106 GLY A C 1
ATOM 791 O O . GLY A 1 106 ? -15.849 2.473 -15.950 1.00 85.38 106 GLY A O 1
ATOM 792 N N . ASP A 1 107 ? -15.563 0.841 -17.473 1.00 87.56 107 ASP A N 1
ATOM 793 C CA . ASP A 1 107 ? -14.209 0.449 -17.084 1.00 87.56 107 ASP A CA 1
ATOM 794 C C . ASP A 1 107 ? -13.206 0.696 -18.225 1.00 87.56 107 ASP A C 1
ATOM 796 O O . ASP A 1 107 ? -13.589 0.699 -19.403 1.00 87.56 107 ASP A O 1
ATOM 800 N N . PRO A 1 108 ? -11.903 0.865 -17.918 1.00 87.94 108 PRO A N 1
ATOM 801 C CA . PRO A 1 108 ? -10.858 0.876 -18.935 1.00 87.94 108 PRO A CA 1
ATOM 802 C C . PRO A 1 108 ? -10.949 -0.357 -19.840 1.00 87.94 108 PRO A C 1
ATOM 804 O O . PRO A 1 108 ? -11.047 -1.475 -19.351 1.00 87.94 108 PRO A O 1
ATOM 807 N N . SER A 1 109 ? -10.842 -0.194 -21.162 1.00 87.00 109 SER A N 1
ATOM 808 C CA . SER A 1 109 ? -11.039 -1.312 -22.105 1.00 87.00 109 SER A CA 1
ATOM 809 C C . SER A 1 109 ? -10.122 -2.510 -21.837 1.00 87.00 109 SER A C 1
ATOM 811 O O . SER A 1 109 ? -10.545 -3.656 -21.957 1.00 87.00 109 SER A O 1
ATOM 813 N N . TRP A 1 110 ? -8.886 -2.267 -21.393 1.00 88.12 110 TRP A N 1
ATOM 814 C CA . TRP A 1 110 ? -7.950 -3.341 -21.060 1.00 88.12 110 TRP A CA 1
ATOM 815 C C . TRP A 1 110 ? -8.382 -4.166 -19.840 1.00 88.12 110 TRP A C 1
ATOM 817 O O . TRP A 1 110 ? -7.911 -5.288 -19.690 1.00 88.12 110 TRP A O 1
ATOM 827 N N . TYR A 1 111 ? -9.282 -3.672 -18.984 1.00 88.75 111 TYR A N 1
ATOM 828 C CA . TYR A 1 111 ? -9.883 -4.472 -17.914 1.00 88.75 111 TYR A CA 1
ATOM 829 C C . TYR A 1 111 ? -10.822 -5.549 -18.446 1.00 88.75 111 TYR A C 1
ATOM 831 O O . TYR A 1 111 ? -11.045 -6.536 -17.763 1.00 88.75 111 TYR A O 1
ATOM 839 N N . GLN A 1 112 ? -11.366 -5.374 -19.648 1.00 86.12 112 GLN A N 1
ATOM 840 C CA . GLN A 1 112 ? -12.350 -6.286 -20.228 1.00 86.12 112 GLN A CA 1
ATOM 841 C C . GLN A 1 112 ? -11.714 -7.269 -21.216 1.00 86.12 112 GLN A C 1
ATOM 843 O O . GLN A 1 112 ? -12.363 -7.734 -22.146 1.00 86.12 112 GLN A O 1
ATOM 848 N N . ASP A 1 113 ? -10.422 -7.533 -21.030 1.00 84.38 113 ASP A N 1
ATOM 849 C CA . ASP A 1 113 ? -9.581 -8.363 -21.892 1.00 84.38 113 ASP A CA 1
ATOM 850 C C . ASP A 1 113 ? -9.411 -7.867 -23.340 1.00 84.38 113 ASP A C 1
ATOM 852 O O . ASP A 1 113 ? -9.074 -8.627 -24.244 1.00 84.38 113 ASP A O 1
ATOM 856 N N . TRP A 1 114 ? -9.612 -6.567 -23.584 1.00 85.88 114 TRP A N 1
ATOM 857 C CA . TRP A 1 114 ? -9.309 -5.993 -24.895 1.00 85.88 114 TRP A CA 1
ATOM 858 C C . TRP A 1 114 ? -7.804 -5.772 -25.035 1.00 85.88 114 TRP A C 1
ATOM 860 O O . TRP A 1 114 ? -7.148 -5.284 -24.107 1.00 85.88 114 TRP A O 1
ATOM 870 N N . ASP A 1 115 ? -7.277 -6.081 -26.220 1.00 85.69 115 ASP A N 1
ATOM 871 C CA . ASP A 1 115 ? -5.870 -5.869 -26.543 1.00 85.69 115 ASP A CA 1
ATOM 872 C C . ASP A 1 115 ? -5.487 -4.395 -26.391 1.00 85.69 115 ASP A C 1
ATOM 874 O O . ASP A 1 115 ? -6.171 -3.479 -26.858 1.00 85.69 115 ASP A O 1
ATOM 878 N N . SER A 1 116 ? -4.347 -4.166 -25.743 1.00 88.81 116 SER A N 1
ATOM 879 C CA . SER A 1 116 ? -3.787 -2.838 -25.544 1.00 88.81 116 SER A CA 1
ATOM 880 C C . SER A 1 116 ? -2.320 -2.822 -25.959 1.00 88.81 116 SER A C 1
ATOM 882 O O . SER A 1 116 ? -1.561 -3.687 -25.530 1.00 88.81 116 SER A O 1
ATOM 884 N N . PRO A 1 117 ? -1.866 -1.806 -26.714 1.00 90.06 117 PRO A N 1
ATOM 885 C CA . PRO A 1 117 ? -0.440 -1.629 -26.975 1.00 90.06 117 PRO A CA 1
ATOM 886 C C . PRO A 1 117 ? 0.335 -1.135 -25.738 1.00 90.06 117 PRO A C 1
ATOM 888 O O . PRO A 1 117 ? 1.561 -1.079 -25.778 1.00 90.06 117 PRO A O 1
ATOM 891 N N . TYR A 1 118 ? -0.362 -0.757 -24.658 1.00 89.12 118 TYR A N 1
ATOM 892 C CA . TYR A 1 118 ? 0.231 -0.198 -23.440 1.00 89.12 118 TYR A CA 1
ATOM 893 C C . TYR A 1 118 ? 0.212 -1.188 -22.269 1.00 89.12 118 TYR A C 1
ATOM 895 O O . TYR A 1 118 ? 1.195 -1.294 -21.541 1.00 89.12 118 TYR A O 1
ATOM 903 N N . TYR A 1 119 ? -0.879 -1.944 -22.103 1.00 91.50 119 TYR A N 1
ATOM 904 C CA . TYR A 1 119 ? -1.049 -2.871 -20.982 1.00 91.50 119 TYR A CA 1
ATOM 905 C C . TYR A 1 119 ? -0.747 -4.321 -21.380 1.00 91.50 119 TYR A C 1
ATOM 907 O O . TYR A 1 119 ? -1.426 -4.916 -22.210 1.00 91.50 119 TYR A O 1
ATOM 915 N N . LYS A 1 120 ? 0.275 -4.874 -20.730 1.00 91.38 120 LYS A N 1
ATOM 916 C CA . LYS A 1 120 ? 0.785 -6.257 -20.825 1.00 91.38 120 LYS A CA 1
ATOM 917 C C . LYS A 1 120 ? 0.326 -7.127 -19.646 1.00 91.38 120 LYS A C 1
ATOM 919 O O . LYS A 1 120 ? -0.177 -6.608 -18.653 1.00 91.38 120 LYS A O 1
ATOM 924 N N . ASP A 1 121 ? 0.615 -8.424 -19.683 1.00 90.19 121 ASP A N 1
ATOM 925 C CA . ASP A 1 121 ? 0.266 -9.354 -18.597 1.00 90.19 121 ASP A CA 1
ATOM 926 C C . ASP A 1 121 ? 0.911 -9.008 -17.246 1.00 90.19 121 ASP A C 1
ATOM 928 O O . ASP A 1 121 ? 0.279 -9.184 -16.205 1.00 90.19 121 ASP A O 1
ATOM 932 N N . SER A 1 122 ? 2.123 -8.447 -17.230 1.00 92.56 122 SER A N 1
ATOM 933 C CA . SER A 1 122 ? 2.773 -7.958 -16.002 1.00 92.56 122 SER A CA 1
ATOM 934 C C . SER A 1 122 ? 1.956 -6.874 -15.289 1.00 92.56 122 SER A C 1
ATOM 936 O O . SER A 1 122 ? 1.833 -6.903 -14.062 1.00 92.56 122 SER A O 1
ATOM 938 N N . HIS A 1 123 ? 1.263 -6.015 -16.042 1.00 93.88 123 HIS A N 1
ATOM 939 C CA . HIS A 1 123 ? 0.318 -5.033 -15.504 1.00 93.88 123 HIS A CA 1
ATOM 940 C C . HIS A 1 123 ? -0.907 -5.683 -14.853 1.00 93.88 123 HIS A C 1
ATOM 942 O O . HIS A 1 123 ? -1.407 -5.197 -13.838 1.00 93.88 123 HIS A O 1
ATOM 948 N N . ARG A 1 124 ? -1.395 -6.795 -15.415 1.00 91.25 124 ARG A N 1
ATOM 949 C CA . ARG A 1 124 ? -2.520 -7.553 -14.846 1.00 91.25 124 ARG A CA 1
ATOM 950 C C . ARG A 1 124 ? -2.112 -8.224 -13.544 1.00 91.25 124 ARG A C 1
ATOM 952 O O . ARG A 1 124 ? -2.813 -8.093 -12.543 1.00 91.25 124 ARG A O 1
ATOM 959 N N . ARG A 1 125 ? -0.942 -8.870 -13.529 1.00 91.12 125 ARG A N 1
ATOM 960 C CA . ARG A 1 125 ? -0.408 -9.543 -12.337 1.00 91.12 125 ARG A CA 1
ATOM 961 C C . ARG A 1 125 ? -0.213 -8.569 -11.176 1.00 91.12 125 ARG A C 1
ATOM 963 O O . ARG A 1 125 ? -0.681 -8.850 -10.073 1.00 91.12 125 ARG A O 1
ATOM 970 N N . ILE A 1 126 ? 0.403 -7.406 -11.418 1.00 94.19 126 ILE A N 1
ATOM 971 C CA . ILE A 1 126 ? 0.552 -6.395 -10.362 1.00 94.19 126 ILE A CA 1
ATOM 972 C C . ILE A 1 126 ? -0.795 -5.811 -9.930 1.00 94.19 126 ILE A C 1
ATOM 974 O O . ILE A 1 126 ? -1.005 -5.639 -8.733 1.00 94.19 126 ILE A O 1
ATOM 978 N N . ARG A 1 127 ? -1.735 -5.561 -10.857 1.00 94.38 127 ARG A N 1
ATOM 979 C CA . ARG A 1 127 ? -3.076 -5.072 -10.502 1.00 94.38 127 ARG A CA 1
ATOM 980 C C . ARG A 1 127 ? -3.806 -6.060 -9.602 1.00 94.38 127 ARG A C 1
ATOM 982 O O . ARG A 1 127 ? -4.342 -5.648 -8.581 1.00 94.38 127 ARG A O 1
ATOM 989 N N . LYS A 1 128 ? -3.782 -7.355 -9.933 1.00 89.31 128 LYS A N 1
ATOM 990 C CA . LYS A 1 128 ? -4.387 -8.416 -9.115 1.00 89.31 128 LYS A CA 1
ATOM 991 C C . LYS A 1 128 ? -3.785 -8.452 -7.709 1.00 89.31 128 LYS A C 1
ATOM 993 O O . LYS A 1 128 ? -4.531 -8.494 -6.733 1.00 89.31 128 LYS A O 1
ATOM 998 N N . LEU A 1 129 ? -2.455 -8.382 -7.600 1.00 91.44 129 LEU A N 1
ATOM 999 C CA . LEU A 1 129 ? -1.767 -8.330 -6.307 1.00 91.44 129 LEU A CA 1
ATOM 1000 C C . LEU A 1 129 ? -2.171 -7.089 -5.500 1.00 91.44 129 LEU A C 1
ATOM 1002 O O . LEU A 1 129 ? -2.539 -7.208 -4.334 1.00 91.44 129 LEU A O 1
ATOM 1006 N N . MET A 1 130 ? -2.096 -5.908 -6.116 1.00 95.19 130 MET A N 1
ATOM 1007 C CA . MET A 1 130 ? -2.416 -4.640 -5.463 1.00 95.19 130 MET A CA 1
ATOM 1008 C C . MET A 1 130 ? -3.879 -4.581 -5.038 1.00 95.19 130 MET A C 1
ATOM 1010 O O . MET A 1 130 ? -4.159 -4.149 -3.928 1.00 95.19 130 MET A O 1
ATOM 1014 N N . ARG A 1 131 ? -4.797 -5.068 -5.875 1.00 93.06 131 ARG A N 1
ATOM 1015 C CA . ARG A 1 131 ? -6.222 -5.162 -5.560 1.00 93.06 131 ARG A CA 1
ATOM 1016 C C . ARG A 1 131 ? -6.461 -6.016 -4.330 1.00 93.06 131 ARG A C 1
ATOM 1018 O O . ARG A 1 131 ? -7.087 -5.544 -3.390 1.00 93.06 131 ARG A O 1
ATOM 1025 N N . HIS A 1 132 ? -5.901 -7.226 -4.319 1.00 86.31 132 HIS A N 1
ATOM 1026 C CA . HIS A 1 132 ? -5.993 -8.114 -3.167 1.00 86.31 132 HIS A CA 1
ATOM 1027 C C . HIS A 1 132 ? -5.464 -7.428 -1.905 1.00 86.31 132 HIS A C 1
ATOM 1029 O O . HIS A 1 132 ? -6.201 -7.315 -0.938 1.00 86.31 132 HIS A O 1
ATOM 1035 N N . PHE A 1 133 ? -4.243 -6.886 -1.953 1.00 91.31 133 PHE A N 1
ATOM 1036 C CA . PHE A 1 133 ? -3.633 -6.166 -0.8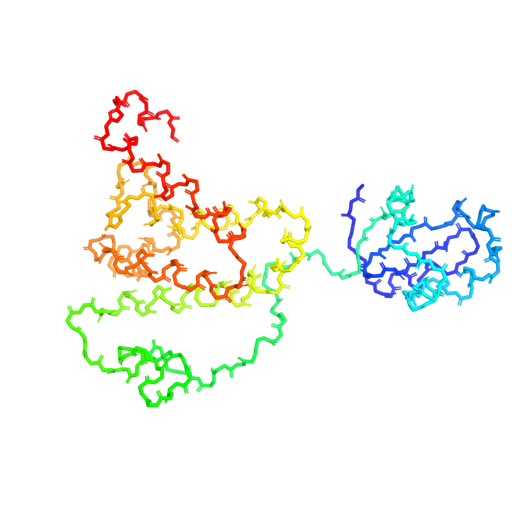33 1.00 91.31 133 PHE A CA 1
ATOM 1037 C C . PHE A 1 133 ? -4.489 -4.994 -0.337 1.00 91.31 133 PHE A C 1
ATOM 1039 O O . PHE A 1 133 ? -4.694 -4.840 0.862 1.00 91.31 133 PHE A O 1
ATOM 1046 N N . VAL A 1 134 ? -5.014 -4.162 -1.234 1.00 94.88 134 VAL A N 1
ATOM 1047 C CA . VAL A 1 134 ? -5.840 -3.013 -0.845 1.00 94.88 134 VAL A CA 1
ATOM 1048 C C . VAL A 1 134 ? -7.155 -3.475 -0.222 1.00 94.88 134 VAL A C 1
ATOM 1050 O O . VAL A 1 134 ? -7.549 -2.941 0.816 1.00 94.88 134 VAL A O 1
ATOM 1053 N N . ASP A 1 135 ? -7.801 -4.487 -0.800 1.00 87.69 135 ASP A N 1
ATOM 1054 C CA . ASP A 1 135 ? -9.070 -5.025 -0.311 1.00 87.69 135 ASP A CA 1
ATOM 1055 C C . ASP A 1 135 ? -8.915 -5.724 1.053 1.00 87.69 135 ASP A C 1
ATOM 1057 O O . ASP A 1 135 ? -9.815 -5.638 1.889 1.00 87.69 135 ASP A O 1
ATOM 1061 N N . THR A 1 136 ? -7.785 -6.396 1.309 1.00 83.94 136 THR A N 1
ATOM 1062 C CA . THR A 1 136 ? -7.576 -7.186 2.536 1.00 83.94 136 THR A CA 1
ATOM 1063 C C . THR A 1 136 ? -6.857 -6.444 3.648 1.00 83.94 136 THR A C 1
ATOM 1065 O O . THR A 1 136 ? -7.168 -6.654 4.818 1.00 83.94 136 THR A O 1
ATOM 1068 N N . ASP A 1 137 ? -5.883 -5.605 3.308 1.00 87.56 137 ASP A N 1
ATOM 1069 C CA . ASP A 1 137 ? -4.956 -5.017 4.273 1.00 87.56 137 ASP A CA 1
ATOM 1070 C C . ASP A 1 137 ? -5.130 -3.515 4.453 1.00 87.56 137 ASP A C 1
ATOM 1072 O O . ASP A 1 137 ? -4.586 -2.982 5.413 1.00 87.56 137 ASP A O 1
ATOM 1076 N N . VAL A 1 138 ? -5.850 -2.821 3.565 1.00 91.69 138 VAL A N 1
ATOM 1077 C CA . VAL A 1 138 ? -5.982 -1.355 3.625 1.00 91.69 138 VAL A CA 1
ATOM 1078 C C . VAL A 1 138 ? -7.424 -0.937 3.884 1.00 91.69 138 VAL A C 1
ATOM 1080 O O . VAL A 1 138 ? -7.706 -0.338 4.920 1.00 91.69 138 VAL A O 1
ATOM 1083 N N . ILE A 1 139 ? -8.347 -1.262 2.974 1.00 93.44 139 ILE A N 1
ATOM 1084 C CA . ILE A 1 139 ? -9.756 -0.844 3.035 1.00 93.44 139 ILE A CA 1
ATOM 1085 C C . ILE A 1 139 ? -10.417 -1.154 4.389 1.00 93.44 139 ILE A C 1
ATOM 1087 O O . ILE A 1 139 ? -11.085 -0.261 4.912 1.00 93.44 139 ILE A O 1
ATOM 1091 N N . PRO A 1 140 ? -10.224 -2.335 5.013 1.00 91.88 140 PRO A N 1
ATOM 1092 C CA . PRO A 1 140 ? -10.891 -2.645 6.278 1.00 91.88 140 PRO A CA 1
ATOM 1093 C C . PRO A 1 140 ? -10.496 -1.734 7.448 1.00 91.88 140 PRO A C 1
ATOM 1095 O O . PRO A 1 140 ? -11.250 -1.621 8.410 1.00 91.88 140 PRO A O 1
ATOM 1098 N N . PHE A 1 141 ? -9.331 -1.087 7.374 1.00 91.12 141 PHE A N 1
ATOM 1099 C CA . PHE A 1 141 ? -8.729 -0.343 8.485 1.00 91.12 141 PHE A CA 1
ATOM 1100 C C . PHE A 1 141 ? -8.546 1.152 8.186 1.00 91.12 141 PHE A C 1
ATOM 1102 O O . PHE A 1 141 ? -8.211 1.932 9.076 1.00 91.12 141 PHE A O 1
ATOM 1109 N N . VAL A 1 142 ? -8.780 1.566 6.936 1.00 93.50 142 VAL A N 1
ATOM 1110 C CA . VAL A 1 142 ? -8.475 2.913 6.437 1.00 93.50 142 VAL A CA 1
ATOM 1111 C C . VAL A 1 142 ? -9.143 4.019 7.256 1.00 93.50 142 VAL A C 1
ATOM 1113 O O . VAL A 1 142 ? -8.509 5.033 7.536 1.00 93.50 142 VAL A O 1
ATOM 1116 N N . HIS A 1 143 ? -10.388 3.807 7.692 1.00 90.81 143 HIS A N 1
ATOM 1117 C CA . HIS A 1 143 ? -11.135 4.784 8.483 1.00 90.81 143 HIS A CA 1
ATOM 1118 C C . HIS A 1 143 ? -10.465 5.049 9.835 1.00 90.81 143 HIS A C 1
ATOM 1120 O O . HIS A 1 143 ? -10.313 6.201 10.229 1.00 90.81 143 HIS A O 1
ATOM 1126 N N . GLU A 1 144 ? -10.037 3.994 10.537 1.00 91.25 144 GLU A N 1
ATOM 1127 C CA . GLU A 1 144 ? -9.375 4.123 11.839 1.00 91.25 144 GLU A CA 1
ATOM 1128 C C . GLU A 1 144 ? -8.063 4.902 11.710 1.00 91.25 144 GLU A C 1
ATOM 1130 O O . GLU A 1 144 ? -7.779 5.791 12.510 1.00 91.25 144 GLU A O 1
ATOM 1135 N N . TRP A 1 145 ? -7.270 4.601 10.681 1.00 93.56 145 TRP A N 1
ATOM 1136 C CA . TRP A 1 145 ? -5.985 5.264 10.461 1.00 93.56 145 TRP A CA 1
ATOM 1137 C C . TRP A 1 145 ? -6.137 6.730 10.076 1.00 93.56 145 TRP A C 1
ATOM 1139 O O . TRP A 1 145 ? -5.344 7.563 10.521 1.00 93.56 145 TRP A O 1
ATOM 1149 N N . ASP A 1 146 ? -7.144 7.050 9.263 1.00 90.81 146 ASP A N 1
ATOM 1150 C CA . ASP A 1 146 ? -7.416 8.422 8.841 1.00 90.81 146 ASP A CA 1
ATOM 1151 C C . ASP A 1 146 ? -7.956 9.262 10.011 1.00 90.81 146 ASP A C 1
ATOM 1153 O O . ASP A 1 146 ? -7.456 10.360 10.268 1.00 90.81 146 ASP A O 1
ATOM 1157 N N . GLU A 1 147 ? -8.874 8.713 10.817 1.00 91.38 147 GLU A N 1
ATOM 1158 C CA . GLU A 1 147 ? -9.373 9.357 12.041 1.00 91.38 147 GLU A CA 1
ATOM 1159 C C . GLU A 1 147 ? -8.248 9.578 13.067 1.00 91.38 147 GLU A C 1
ATOM 1161 O O . GLU A 1 147 ? -8.125 10.663 13.648 1.00 91.38 147 GLU A O 1
ATOM 1166 N N . ALA A 1 148 ? -7.359 8.592 13.224 1.00 91.50 148 ALA A N 1
ATOM 1167 C CA . ALA A 1 148 ? -6.165 8.694 14.061 1.00 91.50 148 ALA A CA 1
ATOM 1168 C C . ALA A 1 148 ? -5.068 9.599 13.469 1.00 91.50 148 ALA A C 1
ATOM 1170 O O . ALA A 1 148 ? -4.095 9.909 14.160 1.00 91.50 148 ALA A O 1
ATOM 1171 N N . LYS A 1 149 ? -5.200 10.030 12.204 1.00 94.06 149 LYS A N 1
ATOM 1172 C CA . LYS A 1 149 ? -4.194 10.799 11.444 1.00 94.06 149 LYS A CA 1
ATOM 1173 C C . LYS A 1 149 ? -2.827 10.117 11.417 1.00 94.06 149 LYS A C 1
ATOM 1175 O O . LYS A 1 149 ? -1.786 10.781 11.407 1.00 94.06 149 LYS A O 1
ATOM 1180 N N . GLN A 1 150 ? -2.821 8.789 11.434 1.00 92.00 150 GLN A N 1
ATOM 1181 C CA . GLN A 1 150 ? -1.606 8.004 11.554 1.00 92.00 150 GLN A CA 1
ATOM 1182 C C . GLN A 1 150 ? -1.710 6.717 10.743 1.00 92.00 150 GLN A C 1
ATOM 1184 O O . GLN A 1 150 ? -2.462 5.806 11.073 1.00 92.00 150 GLN A O 1
ATOM 1189 N N . VAL A 1 151 ? -0.860 6.611 9.721 1.00 91.00 151 VAL A N 1
ATOM 1190 C CA . VAL A 1 151 ? -0.640 5.351 9.008 1.00 91.00 151 VAL A CA 1
ATOM 1191 C C . VAL A 1 151 ? 0.257 4.452 9.866 1.00 91.00 151 VAL A C 1
ATOM 1193 O O . VAL A 1 151 ? 1.324 4.896 10.311 1.00 91.00 151 VAL A O 1
ATOM 1196 N N . PRO A 1 152 ? -0.125 3.191 10.119 1.00 87.88 152 PRO A N 1
ATOM 1197 C CA . PRO A 1 152 ? 0.651 2.321 10.984 1.00 87.88 152 PRO A CA 1
ATOM 1198 C C . PRO A 1 152 ? 1.964 1.876 10.326 1.00 87.88 152 PRO A C 1
ATOM 1200 O O . PRO A 1 152 ? 2.028 1.546 9.143 1.00 87.88 152 PRO A O 1
ATOM 1203 N N . MET A 1 153 ? 3.029 1.794 11.126 1.00 88.81 153 MET A N 1
ATOM 1204 C CA . MET A 1 153 ? 4.376 1.472 10.636 1.00 88.81 153 MET A CA 1
ATOM 1205 C C . MET A 1 153 ? 4.487 0.072 10.012 1.00 88.81 153 MET A C 1
ATOM 1207 O O . MET A 1 153 ? 5.308 -0.144 9.123 1.00 88.81 153 MET A O 1
ATOM 1211 N N . PHE A 1 154 ? 3.680 -0.896 10.458 1.00 86.69 154 PHE A N 1
ATOM 1212 C CA . PHE A 1 154 ? 3.707 -2.240 9.872 1.00 86.69 154 PHE A CA 1
ATOM 1213 C C . PHE A 1 154 ? 3.297 -2.216 8.392 1.00 86.69 154 PHE A C 1
ATOM 1215 O O . PHE A 1 154 ? 3.860 -2.961 7.597 1.00 86.69 154 PHE A O 1
ATOM 1222 N N . LEU A 1 155 ? 2.376 -1.324 8.009 1.00 88.62 155 LEU A N 1
ATOM 1223 C CA . LEU A 1 155 ? 1.904 -1.213 6.633 1.00 88.62 155 LEU A CA 1
ATOM 1224 C C . LEU A 1 155 ? 3.012 -0.695 5.713 1.00 88.62 155 LEU A C 1
ATOM 1226 O O . LEU A 1 155 ? 3.196 -1.217 4.619 1.00 88.62 155 LEU A O 1
ATOM 1230 N N . PHE A 1 156 ? 3.822 0.258 6.188 1.00 90.44 156 PHE A N 1
ATOM 1231 C CA . PHE A 1 156 ? 5.023 0.699 5.471 1.00 90.44 156 PHE A CA 1
ATOM 1232 C C . PHE A 1 156 ? 6.017 -0.440 5.247 1.00 90.44 156 PHE A C 1
ATOM 1234 O O . PHE A 1 156 ? 6.531 -0.587 4.139 1.00 90.44 156 PHE A O 1
ATOM 1241 N N . LYS A 1 157 ? 6.278 -1.258 6.277 1.00 89.44 157 LYS A N 1
ATOM 1242 C CA . LYS A 1 157 ? 7.174 -2.420 6.159 1.00 89.44 157 LYS A CA 1
ATOM 1243 C C . LYS A 1 157 ? 6.646 -3.428 5.145 1.00 89.44 157 LYS A C 1
ATOM 1245 O O . LYS A 1 157 ? 7.391 -3.825 4.257 1.00 89.44 157 LYS A O 1
ATOM 1250 N N . LYS A 1 158 ? 5.351 -3.743 5.204 1.00 90.12 158 LYS A N 1
ATOM 1251 C CA . LYS A 1 158 ? 4.699 -4.629 4.237 1.00 90.12 158 LYS A CA 1
ATOM 1252 C C . LYS A 1 158 ? 4.807 -4.088 2.807 1.00 90.12 158 LYS A C 1
ATOM 1254 O O . LYS A 1 158 ? 5.192 -4.824 1.906 1.00 90.12 158 LYS A O 1
ATOM 1259 N N . CYS A 1 159 ? 4.577 -2.791 2.589 1.00 94.12 159 CYS A N 1
ATOM 1260 C CA . CYS A 1 159 ? 4.785 -2.162 1.279 1.00 94.12 159 CYS A CA 1
ATOM 1261 C C . CYS A 1 159 ? 6.245 -2.247 0.797 1.00 94.12 159 CYS A C 1
ATOM 1263 O O . CYS A 1 159 ? 6.487 -2.391 -0.403 1.00 94.12 159 CYS A O 1
ATOM 1265 N N . ALA A 1 160 ? 7.222 -2.159 1.705 1.00 91.06 160 ALA A N 1
ATOM 1266 C CA . ALA A 1 160 ? 8.636 -2.330 1.374 1.00 91.06 160 ALA A CA 1
ATOM 1267 C C . ALA A 1 160 ? 8.945 -3.777 0.955 1.00 91.06 160 ALA A C 1
ATOM 1269 O O . ALA A 1 160 ? 9.504 -3.989 -0.117 1.00 91.06 160 ALA A O 1
ATOM 1270 N N . GLU A 1 161 ? 8.508 -4.761 1.745 1.00 91.44 161 GLU A N 1
ATOM 1271 C CA . GLU A 1 161 ? 8.668 -6.199 1.474 1.00 91.44 161 GLU A CA 1
ATOM 1272 C C . GLU A 1 161 ? 7.961 -6.629 0.184 1.00 91.44 161 GLU A C 1
ATOM 1274 O O . GLU A 1 161 ? 8.447 -7.476 -0.565 1.00 91.44 161 GLU A O 1
ATOM 1279 N N . MET A 1 162 ? 6.822 -6.010 -0.129 1.00 93.88 162 MET A N 1
ATOM 1280 C CA . MET A 1 162 ? 6.143 -6.234 -1.399 1.00 93.88 162 MET A CA 1
ATOM 1281 C C . MET A 1 162 ? 6.917 -5.644 -2.585 1.00 93.88 162 MET A C 1
ATOM 1283 O O . MET A 1 162 ? 6.785 -6.151 -3.691 1.00 93.88 162 MET A O 1
ATOM 1287 N N . GLY A 1 163 ? 7.736 -4.610 -2.378 1.00 92.62 163 GLY A N 1
ATOM 1288 C CA . GLY A 1 163 ? 8.429 -3.871 -3.440 1.00 92.62 163 GLY A CA 1
ATOM 1289 C C . GLY A 1 163 ? 7.655 -2.653 -3.957 1.00 92.62 163 GLY A C 1
ATOM 1290 O O . GLY A 1 163 ? 8.105 -1.985 -4.886 1.00 92.62 163 GLY A O 1
ATOM 1291 N N . ILE A 1 164 ? 6.514 -2.320 -3.343 1.00 94.00 164 ILE A N 1
ATOM 1292 C CA . ILE A 1 164 ? 5.666 -1.172 -3.707 1.00 94.00 164 ILE A CA 1
ATOM 1293 C C . ILE A 1 164 ? 6.445 0.138 -3.568 1.00 94.00 164 ILE A C 1
ATOM 1295 O O . ILE A 1 164 ? 6.399 0.994 -4.449 1.00 94.00 164 ILE A O 1
ATOM 1299 N N . LEU A 1 165 ? 7.196 0.283 -2.473 1.00 91.50 165 LEU A N 1
ATOM 1300 C CA . LEU A 1 165 ? 7.973 1.495 -2.207 1.00 91.50 165 LEU A CA 1
ATOM 1301 C C . LEU A 1 165 ? 9.100 1.700 -3.231 1.00 91.50 165 LEU A C 1
ATOM 1303 O O . LEU A 1 165 ? 9.328 2.824 -3.676 1.00 91.50 165 LEU A O 1
ATOM 1307 N N . ALA A 1 166 ? 9.759 0.616 -3.650 1.00 89.56 166 ALA A N 1
ATOM 1308 C CA . ALA A 1 166 ? 10.780 0.656 -4.695 1.00 89.56 166 ALA A CA 1
ATOM 1309 C C . ALA A 1 166 ? 10.174 1.021 -6.061 1.00 89.56 166 ALA A C 1
ATOM 1311 O O . ALA A 1 166 ? 10.731 1.838 -6.794 1.00 89.56 166 ALA A O 1
ATOM 1312 N N . ALA A 1 167 ? 8.997 0.470 -6.372 1.00 90.50 167 ALA A N 1
ATOM 1313 C CA . ALA A 1 167 ? 8.289 0.716 -7.623 1.00 90.50 167 ALA A CA 1
ATOM 1314 C C . ALA A 1 167 ? 7.875 2.189 -7.813 1.00 90.50 167 ALA A C 1
ATOM 1316 O O . ALA A 1 167 ? 7.863 2.683 -8.940 1.00 90.50 167 ALA A O 1
ATOM 1317 N N . VAL A 1 168 ? 7.564 2.915 -6.733 1.00 88.69 168 VAL A N 1
ATOM 1318 C CA . VAL A 1 168 ? 7.180 4.338 -6.823 1.00 88.69 168 VAL A CA 1
ATOM 1319 C C . VAL A 1 168 ? 8.362 5.305 -6.718 1.00 88.69 168 VAL A C 1
ATOM 1321 O O . VAL A 1 168 ? 8.242 6.450 -7.146 1.00 88.69 168 VAL A O 1
ATOM 1324 N N . ALA A 1 169 ? 9.513 4.863 -6.205 1.00 87.00 169 ALA A N 1
ATOM 1325 C CA . ALA A 1 169 ? 10.663 5.725 -5.921 1.00 87.00 169 ALA A CA 1
ATOM 1326 C C . ALA A 1 169 ? 11.312 6.365 -7.163 1.00 87.00 169 ALA A C 1
ATOM 1328 O O . ALA A 1 169 ? 11.864 7.461 -7.070 1.00 87.00 169 ALA A O 1
ATOM 1329 N N . GLY A 1 170 ? 11.276 5.704 -8.324 1.00 75.19 170 GLY A N 1
ATOM 1330 C CA . GLY A 1 170 ? 12.010 6.150 -9.516 1.00 75.19 170 GLY A CA 1
ATOM 1331 C C . GLY A 1 170 ? 11.162 6.780 -10.622 1.00 75.19 170 GLY A C 1
ATOM 1332 O O . GLY A 1 170 ? 11.591 6.792 -11.777 1.00 75.19 170 GLY A O 1
ATOM 1333 N N . ASN A 1 171 ? 9.973 7.309 -10.299 1.00 71.12 171 ASN A N 1
ATOM 1334 C CA . ASN A 1 171 ? 9.140 8.092 -11.227 1.00 71.12 171 ASN A CA 1
ATOM 1335 C C . ASN A 1 171 ? 8.922 7.396 -12.593 1.00 71.12 171 ASN A C 1
ATOM 1337 O O . ASN A 1 171 ? 9.151 7.979 -13.653 1.00 71.12 171 ASN A O 1
ATOM 1341 N N . GLY A 1 172 ? 8.532 6.118 -12.559 1.00 66.38 172 GLY A N 1
ATOM 1342 C CA . GLY A 1 172 ? 8.284 5.295 -13.750 1.00 66.38 172 GLY A CA 1
ATOM 1343 C C . GLY A 1 172 ? 9.489 4.506 -14.277 1.00 66.38 172 GLY A C 1
ATOM 1344 O O . GLY A 1 172 ? 9.358 3.807 -15.276 1.00 66.38 172 GLY A O 1
ATOM 1345 N N . THR A 1 173 ? 10.635 4.578 -13.597 1.00 71.06 173 THR A N 1
ATOM 1346 C CA . THR A 1 173 ? 11.796 3.694 -13.801 1.00 71.06 173 THR A CA 1
ATOM 1347 C C . THR A 1 173 ? 12.225 3.089 -12.467 1.00 71.06 173 THR A C 1
ATOM 1349 O O . THR A 1 173 ? 12.004 3.703 -11.427 1.00 71.06 173 THR A O 1
ATOM 1352 N N . LEU A 1 174 ? 12.816 1.892 -12.467 1.00 79.44 174 LEU A N 1
ATOM 1353 C CA . LEU A 1 174 ? 13.341 1.292 -11.238 1.00 79.44 174 LEU A CA 1
ATOM 1354 C C . LEU A 1 174 ? 14.759 1.813 -10.964 1.00 79.44 174 LEU A C 1
ATOM 1356 O O . LEU A 1 174 ? 15.635 1.655 -11.818 1.00 79.44 174 LEU A O 1
ATOM 1360 N N . PRO A 1 175 ? 15.033 2.386 -9.783 1.00 73.31 175 PRO A N 1
ATOM 1361 C CA . PRO A 1 175 ? 16.386 2.754 -9.381 1.00 73.31 175 PRO A CA 1
ATOM 1362 C C . PRO A 1 175 ? 17.143 1.511 -8.880 1.00 73.31 175 PRO A C 1
ATOM 1364 O O . PRO A 1 175 ? 17.371 1.339 -7.685 1.00 73.31 175 PRO A O 1
ATOM 1367 N N . LEU A 1 176 ? 17.501 0.622 -9.816 1.00 69.75 176 LEU A N 1
ATOM 1368 C CA . LEU A 1 176 ? 18.024 -0.734 -9.568 1.00 69.75 176 LEU A CA 1
ATOM 1369 C C . LEU A 1 176 ? 19.239 -0.796 -8.624 1.00 69.75 176 LEU A C 1
ATOM 1371 O O . LEU A 1 176 ? 19.484 -1.827 -8.011 1.00 69.75 176 LEU A O 1
ATOM 1375 N N . GLU A 1 177 ? 20.017 0.281 -8.527 1.00 80.94 177 GLU A N 1
ATOM 1376 C CA . GLU A 1 177 ? 21.263 0.326 -7.753 1.00 80.94 177 GLU A CA 1
ATOM 1377 C C . GLU A 1 177 ? 21.066 0.572 -6.246 1.00 80.94 177 GLU A C 1
ATOM 1379 O O . GLU A 1 177 ? 21.984 0.318 -5.467 1.00 80.94 177 GLU A O 1
ATOM 1384 N N . TYR A 1 178 ? 19.883 1.040 -5.831 1.00 82.31 178 TYR A N 1
ATOM 1385 C CA . TYR A 1 178 ? 19.605 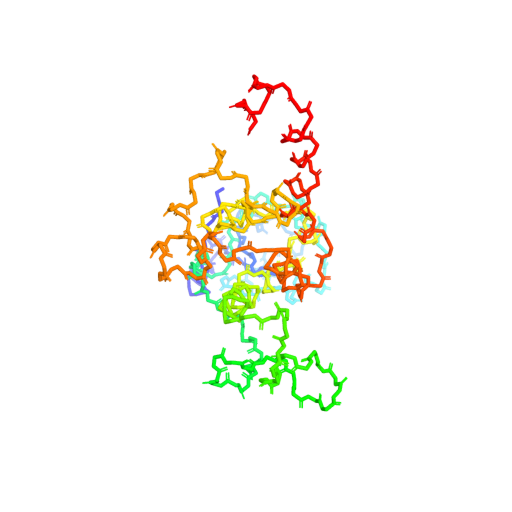1.424 -4.439 1.00 82.31 178 TYR A CA 1
ATOM 1386 C C . TYR A 1 178 ? 18.615 0.497 -3.728 1.00 82.31 178 TYR A C 1
ATOM 1388 O O . TYR A 1 178 ? 18.400 0.635 -2.526 1.00 82.31 178 TYR A O 1
ATOM 1396 N N . PHE A 1 179 ? 18.018 -0.455 -4.446 1.00 84.25 179 PHE A N 1
ATOM 1397 C CA . PHE A 1 179 ? 17.014 -1.360 -3.897 1.00 84.25 179 PHE A CA 1
ATOM 1398 C C . PHE A 1 179 ? 17.387 -2.813 -4.174 1.00 84.25 179 PHE A C 1
ATOM 1400 O O . PHE A 1 179 ? 17.636 -3.194 -5.317 1.00 84.25 179 PHE A O 1
ATOM 1407 N N . ASP A 1 180 ? 17.356 -3.643 -3.132 1.00 88.69 180 ASP A N 1
ATOM 1408 C CA . ASP A 1 180 ? 17.437 -5.096 -3.279 1.00 88.69 180 ASP A CA 1
ATOM 1409 C C . ASP A 1 180 ? 16.088 -5.648 -3.760 1.00 88.69 180 ASP A C 1
ATOM 1411 O O . ASP A 1 180 ? 15.265 -6.128 -2.979 1.00 88.69 180 ASP A O 1
ATOM 1415 N N . LEU A 1 181 ? 15.831 -5.522 -5.062 1.00 88.38 181 LEU A N 1
ATOM 1416 C CA . LEU A 1 181 ? 14.550 -5.901 -5.657 1.00 88.38 181 LEU A CA 1
ATOM 1417 C C . LEU A 1 181 ? 14.265 -7.404 -5.552 1.00 88.38 181 LEU A C 1
ATOM 1419 O O . LEU A 1 181 ? 13.116 -7.782 -5.336 1.00 88.38 181 LEU A O 1
ATOM 1423 N N . GLU A 1 182 ? 15.283 -8.261 -5.639 1.00 88.62 182 GLU A N 1
ATOM 1424 C CA . GLU A 1 182 ? 15.110 -9.722 -5.574 1.00 88.62 182 GLU A CA 1
ATOM 1425 C C . GLU A 1 182 ? 14.653 -10.201 -4.187 1.00 88.62 182 GLU A C 1
ATOM 1427 O O . GLU A 1 182 ? 14.116 -11.302 -4.055 1.00 88.62 182 GLU A O 1
ATOM 1432 N N . SER A 1 183 ? 14.809 -9.372 -3.150 1.00 88.06 183 SER A N 1
ATOM 1433 C CA . SER A 1 183 ? 14.237 -9.637 -1.826 1.00 88.06 183 SER A CA 1
ATOM 1434 C C . SER A 1 183 ? 12.726 -9.376 -1.747 1.00 88.06 183 SER A C 1
ATOM 1436 O O . SER A 1 183 ? 12.068 -9.836 -0.812 1.00 88.06 183 SER A O 1
ATOM 1438 N N . THR A 1 184 ? 12.157 -8.662 -2.724 1.00 92.44 184 THR A N 1
ATOM 1439 C CA . THR A 1 184 ? 10.772 -8.177 -2.676 1.00 92.44 184 THR A CA 1
ATOM 1440 C C . THR A 1 184 ? 9.803 -9.057 -3.459 1.00 92.44 184 THR A C 1
ATOM 1442 O O . THR A 1 184 ? 10.161 -9.677 -4.459 1.00 92.44 184 THR A O 1
ATOM 1445 N N . LEU A 1 185 ? 8.536 -9.090 -3.042 1.00 89.31 185 LEU A N 1
ATOM 1446 C CA . LEU A 1 185 ? 7.518 -9.932 -3.680 1.00 89.31 185 LEU A CA 1
ATOM 1447 C C . LEU A 1 185 ? 7.305 -9.619 -5.169 1.00 89.31 185 LEU A C 1
ATOM 1449 O O . LEU A 1 185 ? 7.121 -10.547 -5.955 1.00 89.31 185 LEU A O 1
ATOM 1453 N N . LEU A 1 186 ? 7.302 -8.339 -5.550 1.00 92.31 186 LEU A N 1
ATOM 1454 C CA . LEU A 1 186 ? 7.025 -7.920 -6.925 1.00 92.31 186 LEU A CA 1
ATOM 1455 C C . LEU A 1 186 ? 8.099 -8.375 -7.913 1.00 92.31 186 LEU A C 1
ATOM 1457 O O . LEU A 1 186 ? 7.760 -8.749 -9.036 1.00 92.31 186 LEU A O 1
ATOM 1461 N N . PHE A 1 187 ? 9.364 -8.342 -7.497 1.00 92.00 187 PHE A N 1
ATOM 1462 C CA . PHE A 1 187 ? 10.501 -8.470 -8.4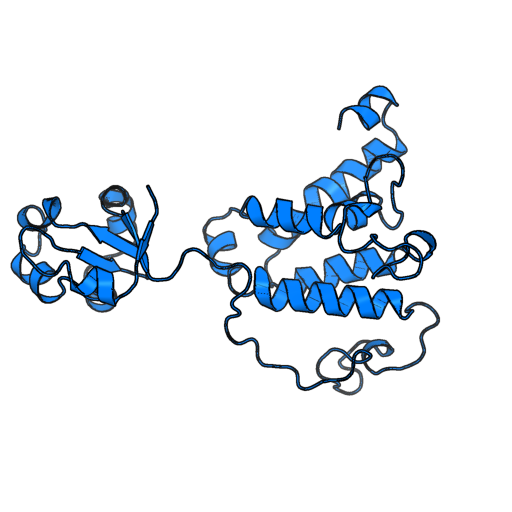07 1.00 92.00 187 PHE A CA 1
ATOM 1463 C C . PHE A 1 187 ? 11.296 -9.771 -8.230 1.00 92.00 187 PHE A C 1
ATOM 1465 O O . PHE A 1 187 ? 12.095 -10.100 -9.103 1.00 92.00 187 PHE A O 1
ATOM 1472 N N . ARG A 1 188 ? 11.073 -10.539 -7.153 1.00 89.69 188 ARG A N 1
ATOM 1473 C CA . ARG A 1 188 ? 11.744 -11.832 -6.947 1.00 89.69 188 ARG A CA 1
ATOM 1474 C C . ARG A 1 188 ? 11.342 -12.867 -7.997 1.00 89.69 188 ARG A C 1
ATOM 1476 O O . ARG A 1 188 ? 10.161 -13.020 -8.307 1.00 89.69 188 ARG A O 1
ATOM 1483 N N . GLY A 1 189 ? 12.311 -13.665 -8.443 1.00 89.38 189 GLY A N 1
ATOM 1484 C CA . GLY A 1 189 ? 12.066 -14.831 -9.305 1.00 89.38 189 GLY A CA 1
ATOM 1485 C C . GLY A 1 189 ? 12.416 -14.627 -10.781 1.00 89.38 189 GLY A C 1
ATOM 1486 O O . GLY A 1 189 ? 12.055 -15.470 -11.605 1.00 89.38 189 GLY A O 1
ATOM 1487 N N . GLY A 1 190 ? 13.132 -13.548 -11.115 1.00 88.56 190 GLY A N 1
ATOM 1488 C CA . GLY A 1 190 ? 13.616 -13.281 -12.470 1.00 88.56 190 GLY A CA 1
ATOM 1489 C C . GLY A 1 190 ? 12.477 -13.179 -13.487 1.00 88.56 190 GLY A C 1
ATOM 1490 O O . GLY A 1 190 ? 11.538 -12.411 -13.302 1.00 88.56 190 GLY A O 1
ATOM 1491 N N . GLU A 1 191 ? 12.533 -13.987 -14.547 1.00 88.19 191 GLU A N 1
ATOM 1492 C CA . GLU A 1 191 ? 11.493 -14.040 -15.590 1.00 88.19 191 GLU A CA 1
ATOM 1493 C C . GLU A 1 191 ? 10.110 -14.477 -15.070 1.00 88.19 191 GLU A C 1
ATOM 1495 O O . GLU A 1 191 ? 9.093 -14.143 -15.671 1.00 88.19 191 GLU A O 1
ATOM 1500 N N . ASN A 1 192 ? 10.063 -15.182 -13.933 1.00 85.06 192 ASN A N 1
ATOM 1501 C CA . ASN A 1 192 ? 8.825 -15.640 -13.299 1.00 85.06 192 ASN A CA 1
ATOM 1502 C C . ASN A 1 192 ? 8.331 -14.686 -12.197 1.00 85.06 192 ASN A C 1
ATOM 1504 O O . ASN A 1 192 ? 7.399 -15.024 -11.465 1.00 85.06 192 ASN A O 1
ATOM 1508 N N . ALA A 1 193 ? 8.961 -13.517 -12.038 1.00 90.38 193 ALA A N 1
ATOM 1509 C CA . ALA A 1 193 ? 8.501 -12.501 -11.101 1.00 90.38 193 ALA A CA 1
ATOM 1510 C C . ALA A 1 193 ? 7.100 -11.987 -11.472 1.00 90.38 193 ALA A C 1
ATOM 1512 O O . ALA A 1 193 ? 6.665 -12.047 -12.627 1.00 90.38 193 ALA A O 1
ATOM 1513 N N . ILE A 1 194 ? 6.395 -11.412 -10.490 1.00 91.00 194 ILE A N 1
ATOM 1514 C CA . ILE A 1 194 ? 5.109 -10.739 -10.745 1.00 91.00 194 ILE A CA 1
ATOM 1515 C C . ILE A 1 194 ? 5.327 -9.655 -11.799 1.00 91.00 194 ILE A C 1
ATOM 1517 O O . ILE A 1 194 ? 4.599 -9.601 -12.794 1.00 91.00 194 ILE A O 1
ATOM 1521 N N . VAL A 1 195 ? 6.379 -8.862 -11.614 1.00 93.06 195 VAL A N 1
ATOM 1522 C CA . VAL A 1 195 ? 6.884 -7.927 -12.608 1.00 93.06 195 VAL A CA 1
ATOM 1523 C C . VAL A 1 195 ? 8.373 -8.197 -12.796 1.00 93.06 195 VAL A C 1
ATOM 1525 O O . VAL A 1 195 ? 9.165 -7.803 -11.940 1.00 93.06 195 VAL A O 1
ATOM 1528 N N . PRO A 1 196 ? 8.785 -8.856 -13.893 1.00 92.69 196 PRO A N 1
ATOM 1529 C CA . PRO A 1 196 ? 10.191 -8.891 -14.268 1.00 92.69 196 PRO A CA 1
ATOM 1530 C C . PRO A 1 196 ? 10.724 -7.458 -14.338 1.00 92.69 196 PRO A C 1
ATOM 1532 O O . PRO A 1 196 ? 10.076 -6.575 -14.906 1.00 92.69 196 PRO A O 1
ATOM 1535 N N . LYS A 1 197 ? 11.884 -7.194 -13.736 1.00 90.19 197 LYS A N 1
ATOM 1536 C CA . LYS A 1 197 ? 12.426 -5.827 -13.626 1.00 90.19 197 LYS A CA 1
ATOM 1537 C C . LYS A 1 197 ? 12.644 -5.167 -14.993 1.00 90.19 197 LYS A C 1
ATOM 1539 O O . LYS A 1 197 ? 12.509 -3.954 -15.106 1.00 90.19 197 LYS A O 1
ATOM 1544 N N . GLU A 1 198 ? 12.935 -5.959 -16.024 1.00 89.81 198 GLU A N 1
ATOM 1545 C CA . GLU A 1 198 ? 13.090 -5.517 -17.412 1.00 89.81 198 GLU A CA 1
ATOM 1546 C C . GLU A 1 198 ? 11.757 -5.118 -18.066 1.00 89.81 198 GLU A C 1
ATOM 1548 O O . GLU A 1 198 ? 11.753 -4.365 -19.039 1.00 89.81 198 GLU A O 1
ATOM 1553 N N . GLU A 1 199 ? 10.629 -5.611 -17.548 1.00 91.94 199 GLU A N 1
ATOM 1554 C CA . GLU A 1 199 ? 9.287 -5.261 -18.022 1.00 91.94 199 GLU A CA 1
ATOM 1555 C C . GLU A 1 199 ? 8.678 -4.064 -17.291 1.00 91.94 199 GLU A C 1
ATOM 1557 O O . GLU A 1 199 ? 7.696 -3.502 -17.783 1.00 91.94 199 GLU A O 1
ATOM 1562 N N . PHE A 1 200 ? 9.228 -3.679 -16.135 1.00 92.31 200 PHE A N 1
ATOM 1563 C CA . PHE A 1 200 ? 8.683 -2.591 -15.335 1.00 92.31 200 PHE A CA 1
ATOM 1564 C C . PHE A 1 200 ? 8.730 -1.263 -16.098 1.00 92.31 200 PHE A C 1
ATOM 1566 O O . PHE A 1 200 ? 9.765 -0.846 -16.620 1.00 92.31 200 PHE A O 1
ATOM 1573 N N . ASP A 1 201 ? 7.605 -0.556 -16.098 1.00 91.88 201 ASP A N 1
ATOM 1574 C CA . ASP A 1 201 ? 7.445 0.742 -16.743 1.00 91.88 201 ASP A CA 1
ATOM 1575 C C . ASP A 1 201 ? 6.518 1.663 -15.924 1.00 91.88 201 ASP A C 1
ATOM 1577 O O . ASP A 1 201 ? 6.014 1.314 -14.851 1.00 91.88 201 ASP A O 1
ATOM 1581 N N . ALA A 1 202 ? 6.275 2.872 -16.432 1.00 90.44 202 ALA A N 1
ATOM 1582 C CA . ALA A 1 202 ? 5.444 3.862 -15.754 1.00 90.44 202 ALA A CA 1
ATOM 1583 C C . ALA A 1 202 ? 3.989 3.411 -15.527 1.00 90.44 202 ALA A C 1
ATOM 1585 O O . ALA A 1 202 ? 3.351 3.891 -14.588 1.00 90.44 202 ALA A O 1
ATOM 1586 N N . PHE A 1 203 ? 3.459 2.488 -16.335 1.00 92.50 203 PHE A N 1
ATOM 1587 C CA . PHE A 1 203 ? 2.094 1.992 -16.172 1.00 92.50 203 PHE A CA 1
ATOM 1588 C C . PHE A 1 203 ? 1.982 1.057 -14.964 1.00 92.50 203 PHE A C 1
ATOM 1590 O O . PHE A 1 203 ? 0.959 1.082 -14.282 1.00 92.50 203 PHE A O 1
ATOM 1597 N N . HIS A 1 204 ? 3.038 0.314 -14.622 1.00 93.88 204 HIS A N 1
ATOM 1598 C CA . HIS A 1 204 ? 3.100 -0.440 -13.366 1.00 93.88 204 HIS A CA 1
ATOM 1599 C C . HIS A 1 204 ? 3.015 0.490 -12.153 1.00 93.88 204 HIS A C 1
ATOM 1601 O O . HIS A 1 204 ? 2.201 0.268 -11.256 1.00 93.88 204 HIS A O 1
ATOM 1607 N N . GLY A 1 205 ? 3.805 1.570 -12.158 1.00 92.06 205 GLY A N 1
ATOM 1608 C CA . GLY A 1 205 ? 3.740 2.604 -11.125 1.00 92.06 205 GLY A CA 1
ATOM 1609 C C . GLY A 1 205 ? 2.347 3.231 -11.032 1.00 92.06 205 GLY A C 1
ATOM 1610 O O . GLY A 1 205 ? 1.784 3.324 -9.945 1.00 92.06 205 GLY A O 1
ATOM 1611 N N . PHE A 1 206 ? 1.746 3.586 -12.172 1.00 91.88 206 PHE A N 1
ATOM 1612 C CA . PHE A 1 206 ? 0.383 4.119 -12.222 1.00 91.88 206 PHE A CA 1
ATOM 1613 C C . PHE A 1 206 ? -0.646 3.164 -11.604 1.00 91.88 206 PHE A C 1
ATOM 1615 O O . PHE A 1 206 ? -1.477 3.605 -10.818 1.00 91.88 206 PHE A O 1
ATOM 1622 N N . ILE A 1 207 ? -0.571 1.863 -11.896 1.00 94.38 207 ILE A N 1
ATOM 1623 C CA . ILE A 1 207 ? -1.486 0.856 -11.337 1.00 94.38 207 ILE A CA 1
ATOM 1624 C C . ILE A 1 207 ? -1.373 0.768 -9.814 1.00 94.38 207 ILE A C 1
ATOM 1626 O O . ILE A 1 207 ? -2.392 0.620 -9.147 1.00 94.38 207 ILE A O 1
ATOM 1630 N N . ILE A 1 208 ? -0.165 0.883 -9.252 1.00 95.12 208 ILE A N 1
ATOM 1631 C CA . ILE A 1 208 ? 0.030 0.912 -7.795 1.00 95.12 208 ILE A CA 1
ATOM 1632 C C . ILE A 1 208 ? -0.719 2.099 -7.178 1.00 95.12 208 ILE A C 1
ATOM 1634 O O . ILE A 1 208 ? -1.438 1.921 -6.194 1.00 95.12 208 ILE A O 1
ATOM 1638 N N . PHE A 1 209 ? -0.566 3.298 -7.753 1.00 94.12 209 PHE A N 1
ATOM 1639 C CA . PHE A 1 209 ? -1.281 4.490 -7.289 1.00 94.12 209 PHE A CA 1
ATOM 1640 C C . PHE A 1 209 ? -2.795 4.340 -7.444 1.00 94.12 209 PHE A C 1
ATOM 1642 O O . PHE A 1 209 ? -3.535 4.652 -6.513 1.00 94.12 209 PHE A O 1
ATOM 1649 N N . ASP A 1 210 ? -3.248 3.856 -8.597 1.00 94.50 210 ASP A N 1
ATOM 1650 C CA . ASP A 1 210 ? -4.661 3.665 -8.923 1.00 94.50 210 ASP A CA 1
ATOM 1651 C C . ASP A 1 210 ? -5.338 2.672 -7.965 1.00 94.50 210 ASP A C 1
ATOM 1653 O O . ASP A 1 210 ? -6.345 2.999 -7.339 1.00 94.50 210 ASP A O 1
ATOM 1657 N N . GLU A 1 211 ? -4.745 1.493 -7.755 1.00 95.75 211 GLU A N 1
ATOM 1658 C CA . GLU A 1 211 ? -5.286 0.501 -6.821 1.00 95.75 211 GLU A CA 1
ATOM 1659 C C . GLU A 1 211 ? -5.253 0.997 -5.375 1.00 95.75 211 GLU A C 1
ATOM 1661 O O . GLU A 1 211 ? -6.260 0.879 -4.683 1.00 95.75 211 GLU A O 1
ATOM 1666 N N . LEU A 1 212 ? -4.155 1.606 -4.906 1.00 95.56 212 LEU A N 1
ATOM 1667 C CA . LEU A 1 212 ? -4.104 2.108 -3.528 1.00 95.56 212 LEU A CA 1
ATOM 1668 C C . LEU A 1 212 ? -5.098 3.254 -3.295 1.00 95.56 212 LEU A C 1
ATOM 1670 O O . LEU A 1 212 ? -5.644 3.381 -2.199 1.00 95.56 212 LEU A O 1
ATOM 1674 N N . SER A 1 213 ? -5.406 4.046 -4.325 1.00 95.62 213 SER A N 1
ATOM 1675 C CA . SER A 1 213 ? -6.417 5.108 -4.250 1.00 95.62 213 SER A CA 1
ATOM 1676 C C . SER A 1 213 ? -7.832 4.575 -3.996 1.00 95.62 213 SER A C 1
ATOM 1678 O O . SER A 1 213 ? -8.664 5.313 -3.465 1.00 95.62 213 SER A O 1
ATOM 1680 N N . ARG A 1 214 ? -8.112 3.292 -4.278 1.00 94.75 214 ARG A N 1
ATOM 1681 C CA . ARG A 1 214 ? -9.414 2.661 -3.980 1.00 94.75 214 ARG A CA 1
ATOM 1682 C C . ARG A 1 214 ? -9.745 2.625 -2.491 1.00 94.75 214 ARG A C 1
ATOM 1684 O O . ARG A 1 214 ? -10.913 2.477 -2.148 1.00 94.75 214 ARG A O 1
ATOM 1691 N N . CYS A 1 215 ? -8.763 2.818 -1.604 1.00 94.44 215 CYS A N 1
ATOM 1692 C CA . CYS A 1 215 ? -9.039 2.960 -0.175 1.00 94.44 215 CYS A CA 1
ATOM 1693 C C . CYS A 1 215 ? -9.829 4.232 0.181 1.00 94.44 215 CYS A C 1
ATOM 1695 O O . CYS A 1 215 ? -10.306 4.352 1.305 1.00 94.44 215 CYS A O 1
ATOM 1697 N N . GLY A 1 216 ? -9.970 5.187 -0.747 1.00 95.06 216 GLY A N 1
ATOM 1698 C CA . GLY A 1 216 ? -10.792 6.386 -0.558 1.00 95.06 216 GLY A CA 1
ATOM 1699 C C . GLY A 1 216 ? -10.192 7.438 0.379 1.00 95.06 216 GLY A C 1
ATOM 1700 O O . GLY A 1 216 ? -10.830 8.456 0.631 1.00 95.06 216 GLY A O 1
ATOM 1701 N N . SER A 1 217 ? -8.964 7.235 0.865 1.00 95.31 217 SER A N 1
ATOM 1702 C CA . SER A 1 217 ? -8.274 8.158 1.767 1.00 95.31 217 SER A CA 1
ATOM 1703 C C . SER A 1 217 ? -6.981 8.678 1.137 1.00 95.31 217 SER A C 1
ATOM 1705 O O . SER A 1 217 ? -5.989 7.955 0.989 1.00 95.31 217 SER A O 1
ATOM 1707 N N . GLY A 1 218 ? -6.961 9.982 0.850 1.00 93.19 218 GLY A N 1
ATOM 1708 C CA . GLY A 1 218 ? -5.752 10.676 0.410 1.00 93.19 218 GLY A CA 1
ATOM 1709 C C . GLY A 1 218 ? -4.647 10.677 1.472 1.00 93.19 218 GLY A C 1
ATOM 1710 O O . GLY A 1 218 ? -3.474 10.616 1.113 1.00 93.19 218 GLY A O 1
ATOM 1711 N N . GLY A 1 219 ? -5.003 10.696 2.763 1.00 93.31 219 GLY A N 1
ATOM 1712 C CA . GLY A 1 219 ? -4.048 10.669 3.875 1.00 93.31 219 GLY A CA 1
ATOM 1713 C C . GLY A 1 219 ? -3.232 9.379 3.897 1.00 93.31 219 GLY A C 1
ATOM 1714 O O . GLY A 1 219 ? -2.005 9.419 3.871 1.00 93.31 219 GLY A O 1
ATOM 1715 N N . VAL A 1 220 ? -3.909 8.231 3.857 1.00 93.56 220 VAL A N 1
ATOM 1716 C CA . VAL A 1 220 ? -3.270 6.905 3.767 1.00 93.56 220 VAL A CA 1
ATOM 1717 C C . VAL A 1 220 ? -2.470 6.737 2.468 1.00 93.56 220 VAL A C 1
ATOM 1719 O O . VAL A 1 220 ? -1.303 6.347 2.532 1.00 93.56 220 VAL A O 1
ATOM 1722 N N . LEU A 1 221 ? -3.033 7.095 1.306 1.00 94.00 221 LEU A N 1
ATOM 1723 C CA . LEU A 1 221 ? -2.336 7.027 0.011 1.00 94.00 221 LEU A CA 1
ATOM 1724 C C . LEU A 1 221 ? -1.007 7.799 0.032 1.00 94.00 221 LEU A C 1
ATOM 1726 O O . LEU A 1 221 ? 0.055 7.242 -0.262 1.00 94.00 221 LEU A O 1
ATOM 1730 N N . TRP A 1 222 ? -1.061 9.087 0.382 1.00 92.88 222 TRP A N 1
ATOM 1731 C CA . TRP A 1 222 ? 0.114 9.958 0.372 1.00 92.88 222 TRP A CA 1
ATOM 1732 C C . TRP A 1 222 ? 1.043 9.712 1.553 1.00 92.88 222 TRP A C 1
ATOM 1734 O O . TRP A 1 222 ? 2.250 9.901 1.411 1.00 92.88 222 TRP A O 1
ATOM 1744 N N . GLY A 1 223 ? 0.511 9.234 2.678 1.00 92.69 223 GLY A N 1
ATOM 1745 C CA . GLY A 1 223 ? 1.303 8.764 3.805 1.00 92.69 223 GLY A CA 1
ATOM 1746 C C . GLY A 1 223 ? 2.242 7.641 3.381 1.00 92.69 223 GLY A C 1
ATOM 1747 O O . GLY A 1 223 ? 3.435 7.726 3.648 1.00 92.69 223 GLY A O 1
ATOM 1748 N N . ILE A 1 224 ? 1.736 6.640 2.655 1.00 92.25 224 ILE A N 1
ATOM 1749 C CA . ILE A 1 224 ? 2.525 5.474 2.229 1.00 92.25 224 ILE A CA 1
ATOM 1750 C C . ILE A 1 224 ? 3.449 5.807 1.050 1.00 92.25 224 ILE A C 1
ATOM 1752 O O . ILE A 1 224 ? 4.647 5.534 1.111 1.00 92.25 224 ILE A O 1
ATOM 1756 N N . LEU A 1 225 ? 2.910 6.370 -0.039 1.00 91.38 225 LEU A N 1
ATOM 1757 C CA . LEU A 1 225 ? 3.644 6.496 -1.308 1.00 91.38 225 LEU A CA 1
ATOM 1758 C C . LEU A 1 225 ? 4.333 7.850 -1.494 1.00 91.38 225 LEU A C 1
ATOM 1760 O O . LEU A 1 225 ? 5.340 7.936 -2.198 1.00 91.38 225 LEU A O 1
ATOM 1764 N N . GLY A 1 226 ? 3.801 8.916 -0.891 1.00 86.75 226 GLY A N 1
ATOM 1765 C CA . GLY A 1 226 ? 4.195 10.290 -1.203 1.00 86.75 226 GLY A CA 1
ATOM 1766 C C . GLY A 1 226 ? 5.645 10.603 -0.857 1.00 86.75 226 GLY A C 1
ATOM 1767 O O . GLY A 1 226 ? 6.348 11.205 -1.665 1.00 86.75 226 GLY A O 1
ATOM 1768 N N . GLY A 1 227 ? 6.114 10.155 0.311 1.00 85.75 227 GLY A N 1
ATOM 1769 C CA . GLY A 1 227 ? 7.473 10.440 0.777 1.00 85.75 227 GLY A CA 1
ATOM 1770 C C . GLY A 1 227 ? 8.543 9.990 -0.220 1.00 85.75 227 GLY A C 1
ATOM 1771 O O . GLY A 1 227 ? 9.346 10.802 -0.677 1.00 85.75 227 GLY A O 1
ATOM 1772 N N . LEU A 1 228 ? 8.518 8.713 -0.607 1.00 85.31 228 LEU A N 1
ATOM 1773 C CA . LEU A 1 228 ? 9.502 8.150 -1.534 1.00 85.31 228 LEU A CA 1
ATOM 1774 C C . LEU A 1 228 ? 9.205 8.536 -2.985 1.00 85.31 228 LEU A C 1
ATOM 1776 O O . LEU A 1 228 ? 10.120 8.937 -3.697 1.00 85.31 228 LEU A O 1
ATOM 1780 N N . GLY A 1 229 ? 7.939 8.478 -3.410 1.00 86.75 229 GLY A N 1
ATOM 1781 C CA . GLY A 1 229 ? 7.559 8.742 -4.797 1.00 86.75 229 GLY A CA 1
ATOM 1782 C C . GLY A 1 229 ? 7.755 10.191 -5.246 1.00 86.75 229 GLY A C 1
ATOM 1783 O O . GLY A 1 229 ? 7.944 10.437 -6.433 1.00 86.75 229 GLY A O 1
ATOM 1784 N N . ILE A 1 230 ? 7.751 11.153 -4.316 1.00 88.38 230 ILE A N 1
ATOM 1785 C CA . ILE A 1 230 ? 7.989 12.576 -4.611 1.00 88.38 230 ILE A CA 1
ATOM 1786 C C . ILE A 1 230 ? 9.396 13.002 -4.174 1.00 88.38 230 ILE A C 1
ATOM 1788 O O . ILE A 1 230 ? 10.059 13.765 -4.879 1.00 88.38 230 ILE A O 1
ATOM 1792 N N . GLY A 1 231 ? 9.863 12.522 -3.018 1.00 87.38 231 GLY A N 1
ATOM 1793 C CA . GLY A 1 231 ? 11.115 12.967 -2.407 1.00 87.38 231 GLY A CA 1
ATOM 1794 C C . GLY A 1 231 ? 12.378 12.354 -3.013 1.00 87.38 231 GLY A C 1
ATOM 1795 O O . GLY A 1 231 ? 13.391 13.047 -3.114 1.00 87.38 231 GLY A O 1
ATOM 1796 N N . LEU A 1 232 ? 12.345 11.088 -3.446 1.00 88.19 232 LEU A N 1
ATOM 1797 C CA . LEU A 1 232 ? 13.530 10.423 -4.002 1.00 88.19 232 LEU A CA 1
ATOM 1798 C C . LEU A 1 232 ? 13.880 10.805 -5.445 1.00 88.19 232 LEU A C 1
ATOM 1800 O O . LEU A 1 232 ? 15.077 10.937 -5.709 1.00 88.19 232 LEU A O 1
ATOM 1804 N N . PRO A 1 233 ? 12.936 11.038 -6.381 1.00 87.12 233 PRO A N 1
ATOM 1805 C CA . PRO A 1 233 ? 13.284 11.396 -7.755 1.00 87.12 233 PRO A CA 1
ATOM 1806 C C . PRO A 1 233 ? 14.308 12.540 -7.898 1.00 87.12 233 PRO A C 1
ATOM 1808 O O . PRO A 1 233 ? 15.267 12.371 -8.658 1.00 87.12 233 PRO A O 1
ATOM 1811 N N . PRO A 1 234 ? 14.202 13.682 -7.180 1.00 88.56 234 PRO A N 1
ATOM 1812 C CA . PRO A 1 234 ? 15.231 14.718 -7.258 1.00 88.56 234 PRO A CA 1
ATOM 1813 C C . PRO A 1 234 ? 16.576 14.281 -6.656 1.00 88.56 234 PRO A C 1
ATOM 1815 O O . PRO A 1 234 ? 17.616 14.694 -7.167 1.00 88.56 234 PRO A O 1
ATOM 1818 N N . ILE A 1 235 ? 16.587 13.432 -5.622 1.00 89.44 235 ILE A N 1
ATOM 1819 C CA . ILE A 1 235 ? 17.822 12.914 -5.007 1.00 89.44 235 ILE A CA 1
ATOM 1820 C C . ILE A 1 235 ? 18.538 11.965 -5.969 1.00 89.44 235 ILE A C 1
ATOM 1822 O O . ILE A 1 235 ? 19.726 12.141 -6.231 1.00 89.44 235 ILE A O 1
ATOM 1826 N N . ILE A 1 236 ? 17.816 11.008 -6.552 1.00 85.50 236 ILE A N 1
ATOM 1827 C CA . ILE A 1 236 ? 18.367 10.050 -7.519 1.00 85.50 236 ILE A CA 1
ATOM 1828 C C . ILE A 1 236 ? 18.939 10.795 -8.731 1.00 85.50 236 ILE A C 1
ATOM 1830 O O . ILE A 1 236 ? 20.037 10.493 -9.198 1.00 85.50 236 ILE A O 1
ATOM 1834 N N . LYS A 1 237 ? 18.220 11.811 -9.224 1.00 87.25 237 LYS A N 1
ATOM 1835 C CA . LYS A 1 237 ? 18.599 12.520 -10.450 1.00 87.25 237 LYS A CA 1
ATOM 1836 C C . LYS A 1 237 ? 19.693 13.571 -10.254 1.00 87.25 237 LYS A C 1
ATOM 1838 O O . LYS A 1 237 ? 20.513 13.750 -11.150 1.00 87.25 237 LYS A O 1
ATOM 1843 N N . PHE A 1 238 ? 19.698 14.281 -9.126 1.00 91.12 238 PHE A N 1
ATOM 1844 C CA . PHE A 1 238 ? 20.538 15.472 -8.933 1.00 91.12 238 PHE A CA 1
ATOM 1845 C C . PHE A 1 238 ? 21.394 15.449 -7.660 1.00 91.12 238 PHE A C 1
ATOM 1847 O O . PHE A 1 238 ? 22.216 16.344 -7.471 1.00 91.12 238 PHE A O 1
ATOM 1854 N N . GLY A 1 239 ? 21.216 14.464 -6.777 1.00 92.00 239 GLY A N 1
ATOM 1855 C CA . GLY A 1 239 ? 22.011 14.321 -5.559 1.00 92.00 239 GLY A CA 1
ATOM 1856 C C . GLY A 1 239 ? 23.476 13.986 -5.845 1.00 92.00 239 GLY A C 1
ATOM 1857 O O . GLY A 1 239 ? 23.819 13.466 -6.906 1.00 92.00 239 GLY A O 1
ATOM 1858 N N . SER A 1 240 ? 24.357 14.264 -4.882 1.00 94.75 240 SER A N 1
ATOM 1859 C CA . SER A 1 240 ? 25.724 13.733 -4.918 1.00 94.75 240 SER A CA 1
ATOM 1860 C C . SER A 1 240 ? 25.714 12.221 -4.685 1.00 94.75 240 SER A C 1
ATOM 1862 O O . SER A 1 240 ? 24.815 11.701 -4.028 1.00 94.75 240 SER A O 1
ATOM 1864 N N . GLU A 1 241 ? 26.741 11.510 -5.151 1.00 92.12 241 GLU A N 1
ATOM 1865 C CA . GLU A 1 241 ? 26.869 10.064 -4.905 1.00 92.12 241 GLU A CA 1
ATOM 1866 C C . GLU A 1 241 ? 26.882 9.714 -3.410 1.00 92.12 241 GLU A C 1
ATOM 1868 O O . GLU A 1 241 ? 26.313 8.708 -2.995 1.00 92.12 241 GLU A O 1
ATOM 1873 N N . GLU A 1 242 ? 27.476 10.575 -2.581 1.00 93.81 242 GLU A N 1
ATOM 1874 C CA . GLU A 1 242 ? 27.421 10.440 -1.123 1.00 93.81 242 GLU A CA 1
ATOM 1875 C C . GLU A 1 242 ? 25.982 10.546 -0.598 1.00 93.81 242 GLU A C 1
ATOM 1877 O O . GLU A 1 242 ? 25.560 9.723 0.213 1.00 93.81 242 GLU A O 1
ATOM 1882 N N . LEU A 1 243 ? 25.209 11.531 -1.073 1.00 91.69 243 LEU A N 1
ATOM 1883 C CA . LEU A 1 243 ? 23.822 11.717 -0.651 1.00 91.69 243 LEU A CA 1
ATOM 1884 C C . LEU A 1 243 ? 22.946 10.540 -1.085 1.00 91.69 243 LEU A C 1
ATOM 1886 O O . LEU A 1 243 ? 22.166 10.054 -0.272 1.00 91.69 243 LEU A O 1
ATOM 1890 N N . LYS A 1 244 ? 23.101 10.069 -2.328 1.00 88.75 244 LYS A N 1
ATOM 1891 C CA . LYS A 1 244 ? 22.342 8.931 -2.862 1.00 88.75 244 LYS A CA 1
ATOM 1892 C C . LYS A 1 244 ? 22.619 7.627 -2.113 1.00 88.75 244 LYS A C 1
ATOM 1894 O O . LYS A 1 244 ? 21.713 6.831 -1.958 1.00 88.75 244 LYS A O 1
ATOM 1899 N N . ARG A 1 245 ? 23.852 7.402 -1.638 1.00 87.94 245 ARG A N 1
ATOM 1900 C CA . ARG A 1 245 ? 24.205 6.203 -0.849 1.00 87.94 245 ARG A CA 1
ATOM 1901 C C . ARG A 1 245 ? 23.736 6.255 0.604 1.00 87.94 245 ARG 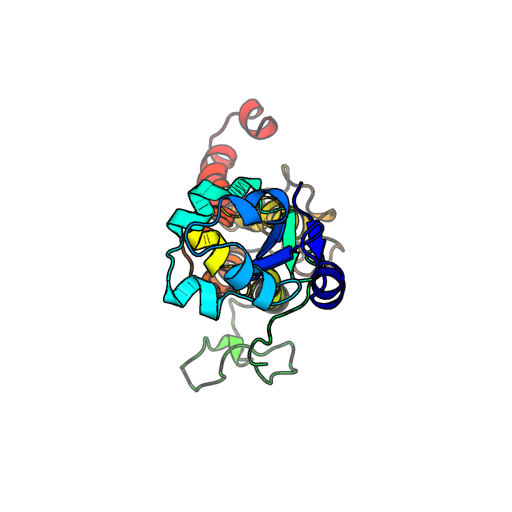A C 1
ATOM 1903 O O . ARG A 1 245 ? 23.679 5.217 1.254 1.00 87.94 245 ARG A O 1
ATOM 1910 N N . ARG A 1 246 ? 23.524 7.456 1.148 1.00 88.81 246 ARG A N 1
ATOM 1911 C CA . ARG A 1 246 ? 23.186 7.658 2.563 1.00 88.81 246 ARG A CA 1
ATOM 1912 C C . ARG A 1 246 ? 21.691 7.511 2.847 1.00 88.81 246 ARG A C 1
ATOM 1914 O O . ARG A 1 246 ? 21.343 7.121 3.959 1.00 88.81 246 ARG A O 1
ATOM 1921 N N . ILE A 1 247 ? 20.857 7.945 1.908 1.00 84.31 247 ILE A N 1
ATOM 1922 C CA . ILE A 1 247 ? 19.389 7.958 2.002 1.00 84.31 247 ILE A CA 1
ATOM 1923 C C . ILE A 1 247 ? 18.846 6.655 1.433 1.00 84.31 247 ILE A C 1
ATOM 1925 O O . ILE A 1 247 ? 17.929 6.101 2.073 1.00 84.31 247 ILE A O 1
#

Secondary structure (DSSP, 8-state):
--EEE-HHHHHH-EETTEEEEEETTEEEE-TTTTTT-TT-HHHHHTTTTEE-HHHHHTT--HHHHHHTGGGEEEEES-S--S-------------TT--S---TTTS-GGGGT---SS--HHHHHHHHHHHHHIIIIITTTHHHHHHTT---HHHHHHHHHHTHHHHHHTTTS--TTT--GGGSTTTTTGGGSSS-TTT--HHHHHHHHHHHHTT--HHHHHHHHHHHHHHHHHHHHHS-HHHHHH-

Sequence (247 aa):
MSGYFSVSQVAEHSSENDCWVIIHGKVYDVSSFLNDHPGGKKIVLKNAGTDATKQFDAFHNAGVLEKYGALCIGSVGEPPKEGTPVAAAASAHDDDRTFGEMIPFGDPSWYQDWDSPYYKDSHRRIRKLMRHFVDTDVIPFVHEWDEAKQVPMFLFKKCAEMGILAAVAGNGTLPLEYFDLESTLLFRGGENAIVPKEEFDAFHGFIIFDELSRCGSGGVLWGILGGLGIGLPPIIKFGSEELKRRI

Organism: NCBI:txid64525

InterPro domains:
  IPR001199 Cytochrome b5-like heme/steroid binding domain [PF00173] (7-75)
  IPR001199 Cytochrome b5-like heme/steroid binding domain [PR00363] (27-37)
  IPR001199 Cytochrome b5-like heme/steroid binding domain [PR00363] (37-51)
  IPR001199 Cytochrome b5-like heme/steroid binding domain [PR00363] (52-59)
  IPR001199 Cytochrome b5-like heme/steroid binding domain [PS50255] (2-77)
  IPR001199 Cytochrome b5-like heme/steroid binding domain [SM01117] (5-77)
  IPR009100 Acyl-CoA dehydrogenase/oxidase, N-terminal and middle domain superfamily [SSF56645] (117-246)
  IPR013786 Acyl-CoA dehydrogenase/oxidase, N-terminal [PF02771] (121-167)
  IPR018506 Cytochrome b5, heme-binding site [PS00191] (33-40)
  IPR036400 Cytochrome b5-like heme/steroid binding domain superfamily [G3DSA:3.10.120.10] (1-77)
  IPR036400 Cytochrome b5-like heme/steroid binding domain superfamily [SSF55856] (4-79)
  IPR037069 Acyl-CoA dehydrogenase/oxidase, N-terminal domain superfamily [G3DSA:1.10.540.10] (118-247)
  IPR050668 Cytochrome b5 [PTHR19359] (4-82)